Protein AF-A0A7C1DE18-F1 (afdb_monomer_lite)

Secondary structure (DSSP, 8-state):
-HHHHHHHHHHHHHHHHHHHHHTHHHHSSEEEEEEEETTTEEEEEEEEHHHHHHHHHHHHHHHHHHHHHHHHHHHHHHHHHHHHHHHHHHHHHS--TTHHHHHHHHHHTTT-SS--------------------PPP--------------------PPPHHHHHHHHHHHHHHHHHHHHHHHHHHHHHHHHHHHHHHHHHHHHHHHHHHHHHHHHHHHHHHHHHHHHHHHHHHHHHHHHHHHHHHHHHHHTS-HHHHHHHHHHHHHHHHHHHHHHHHH---HHHHHHHHHHHHHHHHHHHHHH----------

Structure (mmCIF, N/CA/C/O backbone):
data_AF-A0A7C1DE18-F1
#
_entry.id   AF-A0A7C1DE18-F1
#
loop_
_atom_site.group_PDB
_atom_site.id
_atom_site.type_symbol
_atom_site.label_atom_id
_atom_site.label_alt_id
_atom_site.label_comp_id
_atom_site.label_asym_id
_atom_site.label_entity_id
_atom_site.label_seq_id
_atom_site.pdbx_PDB_ins_code
_atom_site.Cartn_x
_atom_site.Cartn_y
_atom_site.Cartn_z
_atom_site.occupancy
_atom_site.B_iso_or_equiv
_atom_site.auth_seq_id
_atom_site.auth_comp_id
_atom_site.auth_asym_id
_atom_site.auth_atom_id
_atom_site.pdbx_PDB_model_num
ATOM 1 N N . MET A 1 1 ? 15.906 -10.974 -26.159 1.00 50.69 1 MET A N 1
ATOM 2 C CA . MET A 1 1 ? 16.007 -11.162 -27.632 1.00 50.69 1 MET A CA 1
ATOM 3 C C . MET A 1 1 ? 16.431 -9.889 -28.376 1.00 50.69 1 MET A C 1
ATOM 5 O O . MET A 1 1 ? 17.206 -10.001 -29.317 1.00 50.69 1 MET A O 1
ATOM 9 N N . ASN A 1 2 ? 15.993 -8.689 -27.970 1.00 59.81 2 ASN A N 1
ATOM 10 C CA . ASN A 1 2 ? 16.389 -7.434 -28.636 1.00 59.81 2 ASN A CA 1
ATOM 11 C C . ASN A 1 2 ? 17.864 -7.054 -28.410 1.00 59.81 2 ASN A C 1
ATOM 13 O O . ASN A 1 2 ? 18.524 -6.638 -29.356 1.00 59.81 2 ASN A O 1
ATOM 17 N N . GLN A 1 3 ? 18.419 -7.315 -27.223 1.00 61.78 3 GLN A N 1
ATOM 18 C CA . GLN A 1 3 ? 19.841 -7.075 -26.942 1.00 61.78 3 GLN A CA 1
ATOM 19 C C . GLN A 1 3 ? 20.783 -7.923 -27.812 1.00 61.78 3 GLN A C 1
ATOM 21 O O . GLN A 1 3 ? 21.762 -7.408 -28.336 1.00 61.78 3 GLN A O 1
ATOM 26 N N . ILE A 1 4 ? 20.444 -9.192 -28.076 1.00 69.31 4 ILE A N 1
ATOM 27 C CA . ILE A 1 4 ? 21.231 -10.061 -28.972 1.00 69.31 4 ILE A CA 1
ATOM 28 C C . ILE A 1 4 ? 21.263 -9.494 -30.399 1.00 69.31 4 ILE A C 1
ATOM 30 O O . ILE A 1 4 ? 22.304 -9.519 -31.047 1.00 69.31 4 ILE A O 1
ATOM 34 N N . LYS A 1 5 ? 20.143 -8.934 -30.882 1.00 72.56 5 LYS A N 1
ATOM 35 C CA . LYS A 1 5 ? 20.079 -8.288 -32.204 1.00 72.56 5 LYS A CA 1
ATOM 36 C C . LYS A 1 5 ? 20.939 -7.023 -32.258 1.00 72.56 5 LYS A C 1
ATOM 38 O O . LYS A 1 5 ? 21.610 -6.805 -33.261 1.00 72.56 5 LYS A O 1
ATOM 43 N N . ALA A 1 6 ? 20.940 -6.226 -31.188 1.00 70.25 6 ALA A N 1
ATOM 44 C CA . ALA A 1 6 ? 21.775 -5.032 -31.083 1.00 70.25 6 ALA A CA 1
ATOM 45 C C . ALA A 1 6 ? 23.267 -5.395 -31.064 1.00 70.25 6 ALA A C 1
ATOM 47 O O . ALA A 1 6 ? 24.025 -4.884 -31.879 1.00 70.25 6 ALA A O 1
ATOM 48 N N . VAL A 1 7 ? 23.672 -6.349 -30.219 1.00 70.62 7 VAL A N 1
ATOM 49 C CA . VAL A 1 7 ? 25.059 -6.837 -30.151 1.00 70.62 7 VAL A CA 1
ATOM 50 C C . VAL A 1 7 ? 25.504 -7.415 -31.495 1.00 70.62 7 VAL A C 1
ATOM 52 O O . VAL A 1 7 ? 26.583 -7.078 -31.976 1.00 70.62 7 VAL A O 1
ATOM 55 N N . PHE A 1 8 ? 24.663 -8.223 -32.148 1.00 74.69 8 PHE A N 1
ATOM 56 C CA . PHE A 1 8 ? 24.963 -8.775 -33.470 1.00 74.69 8 PHE A CA 1
ATOM 57 C C . PHE A 1 8 ? 25.145 -7.679 -34.528 1.00 74.69 8 PHE A C 1
ATOM 59 O O . PHE A 1 8 ? 26.091 -7.743 -35.309 1.00 74.69 8 PHE A O 1
ATOM 66 N N . ALA A 1 9 ? 24.291 -6.650 -34.534 1.00 72.25 9 ALA A N 1
ATOM 67 C CA . ALA A 1 9 ? 24.421 -5.519 -35.450 1.00 72.25 9 ALA A CA 1
ATOM 68 C C . ALA A 1 9 ? 25.718 -4.728 -35.211 1.00 72.25 9 ALA A C 1
ATOM 70 O O . ALA A 1 9 ? 26.396 -4.369 -36.174 1.00 72.25 9 ALA A O 1
ATOM 71 N N . THR A 1 10 ? 26.104 -4.510 -33.951 1.00 73.81 10 THR A N 1
ATOM 72 C CA . THR A 1 10 ? 27.355 -3.820 -33.604 1.00 73.81 10 THR A CA 1
ATOM 73 C C . THR A 1 10 ? 28.579 -4.635 -34.020 1.00 73.81 10 THR A C 1
ATOM 75 O O . THR A 1 10 ? 29.507 -4.090 -34.611 1.00 73.81 10 THR A O 1
ATOM 78 N N . VAL A 1 11 ? 28.577 -5.951 -33.779 1.00 74.12 11 VAL A N 1
ATOM 79 C CA . VAL A 1 11 ? 29.670 -6.846 -34.200 1.00 74.12 11 VAL A CA 1
ATOM 80 C C . VAL A 1 11 ? 29.774 -6.901 -35.723 1.00 74.12 11 VAL A C 1
ATOM 82 O O . VAL A 1 11 ? 30.872 -6.775 -36.263 1.00 74.12 11 VAL A O 1
ATOM 85 N N . LEU A 1 12 ? 28.643 -7.022 -36.425 1.00 75.81 12 LEU A N 1
ATOM 86 C CA . LEU A 1 12 ? 28.595 -6.976 -37.886 1.00 75.81 12 LEU A CA 1
ATOM 87 C C . LEU A 1 12 ? 29.155 -5.645 -38.410 1.00 75.81 12 LEU A C 1
ATOM 89 O O . LEU A 1 12 ? 29.934 -5.641 -39.358 1.00 75.81 12 LEU A O 1
ATOM 93 N N . PHE A 1 13 ? 28.807 -4.524 -37.774 1.00 75.44 13 PHE A N 1
ATOM 94 C CA . PHE A 1 13 ? 29.313 -3.206 -38.148 1.00 75.44 13 PHE A CA 1
ATOM 95 C C . PHE A 1 13 ? 30.831 -3.092 -37.986 1.00 75.44 13 PHE A C 1
ATOM 97 O O . PHE A 1 13 ? 31.516 -2.659 -38.912 1.00 75.44 13 PHE A O 1
ATOM 104 N N . VAL A 1 14 ? 31.367 -3.523 -36.840 1.00 75.25 14 VAL A N 1
ATOM 105 C CA . VAL A 1 14 ? 32.815 -3.522 -36.586 1.00 75.25 14 VAL A CA 1
ATOM 106 C C . VAL A 1 14 ? 33.538 -4.420 -37.591 1.00 75.25 14 VAL A C 1
ATOM 108 O O . VAL A 1 14 ? 34.570 -4.024 -38.129 1.00 75.25 14 VAL A O 1
ATOM 111 N N . LEU A 1 15 ? 32.977 -5.590 -37.910 1.00 76.94 15 LEU A N 1
ATOM 112 C CA . LEU A 1 15 ? 33.535 -6.502 -38.908 1.00 76.94 15 LEU A CA 1
ATOM 113 C C . LEU A 1 15 ? 33.563 -5.870 -40.309 1.00 76.94 15 LEU A C 1
ATOM 115 O O . LEU A 1 15 ? 34.580 -5.950 -40.995 1.00 76.94 15 LEU A O 1
ATOM 119 N N . VAL A 1 16 ? 32.474 -5.212 -40.724 1.00 75.31 16 VAL A N 1
ATOM 120 C CA . VAL A 1 16 ? 32.389 -4.506 -42.015 1.00 75.31 16 VAL A CA 1
ATOM 121 C C . VAL A 1 16 ? 33.392 -3.354 -42.075 1.00 75.31 16 VAL A C 1
ATOM 123 O O . VAL A 1 16 ? 34.054 -3.187 -43.097 1.00 75.31 16 VAL A O 1
ATOM 126 N N . MET A 1 17 ? 33.564 -2.601 -40.985 1.00 73.75 17 MET A N 1
ATOM 127 C CA . MET A 1 17 ? 34.579 -1.545 -40.902 1.00 73.75 17 MET A CA 1
ATOM 128 C C . MET A 1 17 ? 36.003 -2.104 -40.990 1.00 73.75 17 MET A C 1
ATOM 130 O O . MET A 1 17 ? 36.822 -1.559 -41.724 1.00 73.75 17 MET A O 1
ATOM 134 N N . LEU A 1 18 ? 36.302 -3.215 -40.311 1.00 75.88 18 LEU A N 1
ATOM 135 C CA . LEU A 1 18 ? 37.613 -3.868 -40.395 1.00 75.88 18 LEU A CA 1
ATOM 136 C C . LEU A 1 18 ? 37.902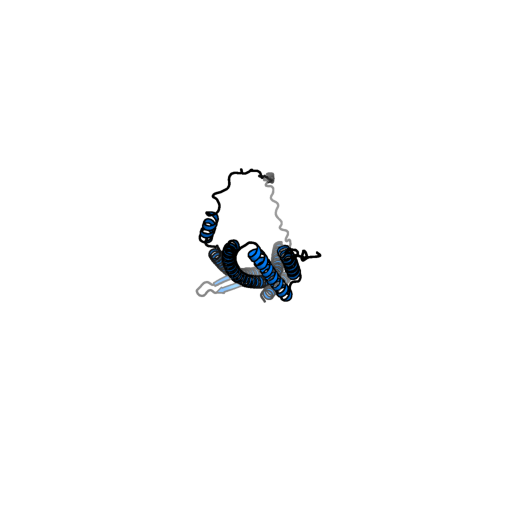 -4.393 -41.806 1.00 75.88 18 LEU A C 1
ATOM 138 O O . LEU A 1 18 ? 38.986 -4.155 -42.335 1.00 75.88 18 LEU A O 1
ATOM 142 N N . LEU A 1 19 ? 36.922 -5.043 -42.440 1.00 72.19 19 LEU A N 1
ATOM 143 C CA . LEU A 1 19 ? 37.022 -5.492 -43.831 1.00 72.19 19 LEU A CA 1
ATOM 144 C C . LEU A 1 19 ? 37.222 -4.312 -44.789 1.00 72.19 19 LEU A C 1
ATOM 146 O O . LEU A 1 19 ? 38.016 -4.420 -45.722 1.00 72.19 19 LEU A O 1
ATOM 150 N N . ALA A 1 20 ? 36.553 -3.182 -44.546 1.00 70.88 20 ALA A N 1
ATOM 151 C CA . ALA A 1 20 ? 36.715 -1.971 -45.341 1.00 70.88 20 ALA A CA 1
ATOM 152 C C . ALA A 1 20 ? 38.122 -1.366 -45.202 1.00 70.88 20 ALA A C 1
ATOM 154 O O . ALA A 1 20 ? 38.744 -1.014 -46.201 1.00 70.88 20 ALA A O 1
ATOM 155 N N . VAL A 1 21 ? 38.656 -1.298 -43.980 1.00 73.94 21 VAL A N 1
ATOM 156 C CA . VAL A 1 21 ? 40.011 -0.784 -43.715 1.00 73.94 21 VAL A CA 1
ATOM 157 C C . VAL A 1 21 ? 41.091 -1.702 -44.294 1.00 73.94 21 VAL A C 1
ATOM 159 O O . VAL A 1 21 ? 42.112 -1.217 -44.772 1.00 73.94 21 VAL A O 1
ATOM 162 N N . GLN A 1 22 ? 40.878 -3.019 -44.301 1.00 79.88 22 GLN A N 1
ATOM 163 C CA . GLN A 1 22 ? 41.836 -3.964 -44.886 1.00 79.88 22 GLN A CA 1
ATOM 164 C C . GLN A 1 22 ? 41.865 -3.933 -46.420 1.00 79.88 22 GLN A C 1
ATOM 166 O O . GLN A 1 22 ? 42.855 -4.344 -47.015 1.00 79.88 22 GLN A O 1
ATOM 171 N N . ASN A 1 23 ? 40.803 -3.444 -47.063 1.00 82.81 23 ASN A N 1
ATOM 172 C CA . ASN A 1 23 ? 40.623 -3.517 -48.513 1.00 82.81 23 ASN A CA 1
ATOM 173 C C . ASN A 1 23 ? 40.501 -2.132 -49.163 1.00 82.81 23 ASN A C 1
ATOM 175 O O . ASN A 1 23 ? 39.769 -1.981 -50.138 1.00 82.81 23 ASN A O 1
ATOM 179 N N . VAL A 1 24 ? 41.203 -1.115 -48.650 1.00 77.75 24 VAL A N 1
ATOM 180 C CA . VAL A 1 24 ? 41.095 0.282 -49.124 1.00 77.75 24 VAL A CA 1
ATOM 181 C C . VAL A 1 24 ? 41.203 0.401 -50.650 1.00 77.75 24 VAL A C 1
ATOM 183 O O . VAL A 1 24 ? 40.417 1.130 -51.254 1.00 77.75 24 VAL A O 1
ATOM 186 N N . ASP A 1 25 ? 42.078 -0.375 -51.292 1.00 81.44 25 ASP A N 1
ATOM 187 C CA . ASP A 1 25 ? 42.251 -0.352 -52.751 1.00 81.44 25 ASP A CA 1
ATOM 188 C C . ASP A 1 25 ? 41.011 -0.834 -53.524 1.00 81.44 25 ASP A C 1
ATOM 190 O O . ASP A 1 25 ? 40.701 -0.330 -54.605 1.00 81.44 25 ASP A O 1
ATOM 194 N N . LEU A 1 26 ? 40.244 -1.772 -52.959 1.00 75.38 26 LEU A N 1
ATOM 195 C CA . LEU A 1 26 ? 38.972 -2.221 -53.534 1.00 75.38 26 LEU A CA 1
ATOM 196 C C . LEU A 1 26 ? 37.859 -1.185 -53.332 1.00 75.38 26 LEU A C 1
ATOM 198 O O . LEU A 1 26 ? 36.950 -1.111 -54.158 1.00 75.38 26 LEU A O 1
ATOM 202 N N . LEU A 1 27 ? 37.930 -0.364 -52.278 1.00 74.19 27 LEU A N 1
ATOM 203 C CA . LEU A 1 27 ? 36.913 0.652 -51.985 1.00 74.19 27 LEU A CA 1
ATOM 204 C C . LEU A 1 27 ? 36.980 1.868 -52.912 1.00 74.19 27 LEU A C 1
ATOM 206 O O . LEU A 1 27 ? 35.959 2.531 -53.115 1.00 74.19 27 LEU A O 1
ATOM 210 N N . VAL A 1 28 ? 38.153 2.154 -53.479 1.00 80.81 28 VAL A N 1
ATOM 211 C CA . VAL A 1 28 ? 38.348 3.257 -54.434 1.00 80.81 28 VAL A CA 1
ATOM 212 C C . VAL A 1 28 ? 37.820 2.897 -55.826 1.00 80.81 28 VAL A C 1
ATOM 214 O O . VAL A 1 28 ? 37.560 3.786 -56.637 1.00 80.81 28 VAL A O 1
ATOM 217 N N . ARG A 1 29 ? 37.605 1.606 -56.116 1.00 84.06 29 ARG A N 1
ATOM 218 C CA . ARG A 1 29 ? 37.139 1.175 -57.434 1.00 84.06 29 ARG A CA 1
ATOM 219 C C . ARG A 1 29 ? 35.723 1.718 -57.697 1.00 84.06 29 ARG A C 1
ATOM 221 O O . ARG A 1 29 ? 34.819 1.464 -56.893 1.00 84.06 29 ARG A O 1
ATOM 228 N N . PRO A 1 30 ? 35.511 2.465 -58.796 1.00 85.25 30 PRO A N 1
ATOM 229 C CA . PRO A 1 30 ? 34.192 2.974 -59.134 1.00 85.25 30 PRO A CA 1
ATOM 230 C C . PRO A 1 30 ? 33.283 1.806 -59.511 1.00 85.25 30 PRO A C 1
ATOM 232 O O . PRO A 1 30 ? 33.669 0.923 -60.283 1.00 85.25 30 PRO A O 1
ATOM 235 N N . VAL A 1 31 ? 32.078 1.800 -58.950 1.00 86.12 31 VAL A N 1
ATOM 236 C CA . VAL A 1 31 ? 31.026 0.850 -59.303 1.00 86.12 31 VAL A CA 1
ATOM 237 C C . VAL A 1 31 ? 29.938 1.619 -60.034 1.00 86.12 31 VAL A C 1
ATOM 239 O O . VAL A 1 31 ? 29.394 2.599 -59.524 1.00 86.12 31 VAL A O 1
ATOM 242 N N . THR A 1 32 ? 29.625 1.168 -61.244 1.00 88.31 32 THR A N 1
ATOM 243 C CA . THR A 1 32 ? 28.509 1.679 -62.034 1.00 88.31 32 THR A CA 1
ATOM 244 C C . THR A 1 32 ? 27.230 1.002 -61.564 1.00 88.31 32 THR A C 1
ATOM 246 O O . THR A 1 32 ? 26.997 -0.182 -61.811 1.00 88.31 32 THR A O 1
ATOM 249 N N . VAL A 1 33 ? 26.379 1.751 -60.867 1.00 83.06 33 VAL A N 1
ATOM 250 C CA . VAL A 1 33 ? 25.041 1.274 -60.512 1.00 83.06 33 VAL A CA 1
ATOM 251 C C . VAL A 1 33 ? 24.067 1.837 -61.537 1.00 83.06 33 VAL A C 1
ATOM 253 O O . VAL A 1 33 ? 23.792 3.036 -61.568 1.00 83.06 33 VAL A O 1
ATOM 256 N N . GLY A 1 3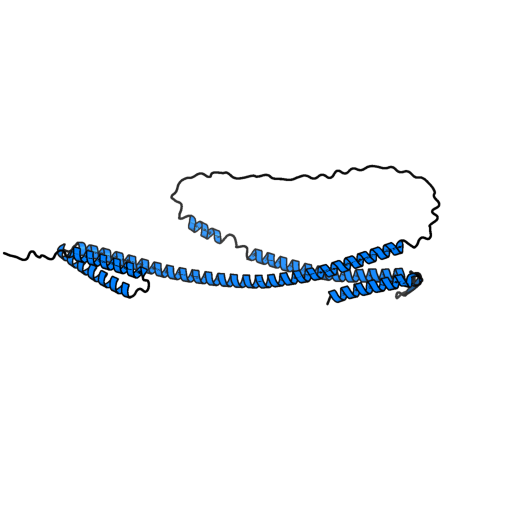4 ? 23.569 0.961 -62.409 1.00 83.25 34 GLY A N 1
ATOM 257 C CA . GLY A 1 34 ? 22.503 1.290 -63.349 1.00 83.25 34 GLY A CA 1
ATOM 258 C C . GLY A 1 34 ? 21.148 1.073 -62.691 1.00 83.25 34 GLY A C 1
ATOM 259 O O . GLY A 1 34 ? 20.739 -0.071 -62.491 1.00 83.25 34 GLY A O 1
ATOM 260 N N . LEU A 1 35 ? 20.441 2.154 -62.361 1.00 83.62 35 LEU A N 1
ATOM 261 C CA . LEU A 1 35 ? 19.058 2.061 -61.900 1.00 83.62 35 LEU A CA 1
ATOM 262 C C . LEU A 1 35 ? 18.133 2.237 -63.109 1.00 83.62 35 LEU A C 1
ATOM 264 O O . LEU A 1 35 ? 17.973 3.341 -63.635 1.00 83.62 35 LEU A O 1
ATOM 268 N N . ALA A 1 36 ? 17.549 1.133 -63.576 1.00 81.88 36 ALA A N 1
ATOM 269 C CA . ALA A 1 36 ? 16.570 1.147 -64.656 1.00 81.88 36 ALA A CA 1
ATOM 270 C C . ALA A 1 36 ? 15.171 1.383 -64.072 1.00 81.88 36 ALA A C 1
ATOM 272 O O . ALA A 1 36 ? 14.575 0.481 -63.482 1.00 81.88 36 ALA A O 1
ATOM 273 N N . TRP A 1 37 ? 14.647 2.601 -64.218 1.00 83.00 37 TRP A N 1
ATOM 274 C CA . TRP A 1 37 ? 13.285 2.918 -63.795 1.00 83.00 37 TRP A CA 1
ATOM 275 C C . TRP A 1 37 ? 12.277 2.519 -64.888 1.00 83.00 37 TRP A C 1
ATOM 277 O O . TRP A 1 37 ? 12.531 2.767 -66.074 1.00 83.00 37 TRP A O 1
ATOM 287 N N . PRO A 1 38 ? 11.121 1.915 -64.546 1.00 75.56 38 PRO A N 1
ATOM 288 C CA . PRO A 1 38 ? 10.124 1.551 -65.542 1.00 75.56 38 PRO A CA 1
ATOM 289 C C . PRO A 1 38 ? 9.552 2.824 -66.180 1.00 75.56 38 PRO A C 1
ATOM 291 O O . PRO A 1 38 ? 8.902 3.622 -65.508 1.00 75.56 38 PRO A O 1
ATOM 294 N N . ARG A 1 39 ? 9.779 2.963 -67.494 1.00 71.06 39 ARG A N 1
ATOM 295 C CA . ARG A 1 39 ? 9.510 4.126 -68.370 1.00 71.06 39 ARG A CA 1
ATOM 296 C C . ARG A 1 39 ? 10.633 5.184 -68.390 1.00 71.06 39 ARG A C 1
ATOM 298 O O . ARG A 1 39 ? 10.604 6.197 -67.702 1.00 71.06 39 ARG A O 1
ATOM 305 N N . SER A 1 40 ? 11.577 4.944 -69.307 1.00 65.69 40 SER A N 1
ATOM 306 C CA . SER A 1 40 ? 12.449 5.902 -70.025 1.00 65.69 40 SER A CA 1
ATOM 307 C C . SER A 1 40 ? 13.585 6.639 -69.303 1.00 65.69 40 SER A C 1
ATOM 309 O O . SER A 1 40 ? 14.313 7.362 -69.976 1.00 65.69 40 SER A O 1
ATOM 311 N N . LEU A 1 41 ? 13.823 6.435 -68.007 1.00 72.81 41 LEU A N 1
ATOM 312 C CA . LEU A 1 41 ? 14.979 7.040 -67.330 1.00 72.81 41 LEU A CA 1
ATOM 313 C C . LEU A 1 41 ? 15.938 5.955 -66.833 1.00 72.81 41 LEU A C 1
ATOM 315 O O . LEU A 1 41 ? 15.656 5.248 -65.866 1.00 72.81 41 LEU A O 1
ATOM 319 N N . ALA A 1 42 ? 17.070 5.822 -67.525 1.00 80.00 42 ALA A N 1
ATOM 320 C CA . ALA A 1 42 ? 18.214 5.057 -67.051 1.00 80.00 42 ALA A CA 1
ATOM 321 C C . ALA A 1 42 ? 19.209 6.040 -66.429 1.00 80.00 42 ALA A C 1
ATOM 323 O O . ALA A 1 42 ? 19.830 6.831 -67.139 1.00 80.00 42 ALA A O 1
ATOM 324 N N . PHE A 1 43 ? 19.342 6.004 -65.105 1.00 81.31 43 PHE A N 1
ATOM 325 C CA . PHE A 1 43 ? 20.388 6.746 -64.414 1.00 81.31 43 PHE A CA 1
ATOM 326 C C . PHE A 1 43 ? 21.575 5.811 -64.211 1.00 81.31 43 PHE A C 1
ATOM 328 O O . PHE A 1 43 ? 21.462 4.789 -63.531 1.00 81.31 43 PHE A O 1
ATOM 335 N N . VAL A 1 44 ? 22.705 6.158 -64.822 1.00 84.31 44 VAL A N 1
ATOM 336 C CA . VAL A 1 44 ? 23.992 5.530 -64.526 1.00 84.31 44 VAL A CA 1
ATOM 337 C C . VAL A 1 44 ? 24.674 6.432 -63.514 1.00 84.31 44 VAL A C 1
ATOM 339 O O . VAL A 1 44 ? 25.084 7.540 -63.858 1.00 84.31 44 VAL A O 1
ATOM 342 N N . LEU A 1 45 ? 24.737 5.990 -62.260 1.00 82.94 45 LEU A N 1
ATOM 343 C CA . LEU A 1 45 ? 25.524 6.685 -61.253 1.00 82.94 45 LEU A CA 1
ATOM 344 C C . LEU A 1 45 ? 26.817 5.913 -61.011 1.00 82.94 45 LEU A C 1
ATOM 346 O O . LEU A 1 45 ? 26.805 4.733 -60.653 1.00 82.94 45 LEU A O 1
ATOM 350 N N . GLU A 1 46 ? 27.932 6.602 -61.219 1.00 85.38 46 GLU A N 1
ATOM 351 C CA . GLU A 1 46 ? 29.258 6.132 -60.847 1.00 85.38 46 GLU A CA 1
ATOM 352 C C . GLU A 1 46 ? 29.550 6.607 -59.431 1.00 85.38 46 GLU A C 1
ATOM 354 O O . GLU A 1 46 ? 29.813 7.786 -59.192 1.00 85.38 46 GLU A O 1
ATOM 359 N N . PHE A 1 47 ? 29.481 5.681 -58.480 1.00 82.81 47 PHE A N 1
ATOM 360 C CA . PHE A 1 47 ? 29.890 5.947 -57.110 1.00 82.81 47 PHE A CA 1
ATOM 361 C C . PHE A 1 47 ? 31.086 5.071 -56.757 1.00 82.81 47 PHE A C 1
ATOM 363 O O . PHE A 1 47 ? 31.121 3.891 -57.123 1.00 82.81 47 PHE A O 1
ATOM 370 N N . PRO A 1 48 ? 32.068 5.602 -56.015 1.00 82.69 48 PRO A N 1
ATOM 371 C CA . PRO A 1 48 ? 33.073 4.745 -55.418 1.00 82.69 48 PRO A CA 1
ATOM 372 C C . PRO A 1 48 ? 32.394 3.817 -54.401 1.00 82.69 48 PRO A C 1
ATOM 374 O O . PRO A 1 48 ? 31.461 4.223 -53.700 1.00 82.69 48 PRO A O 1
ATOM 377 N N . LEU A 1 49 ? 32.847 2.564 -54.321 1.00 78.62 49 LEU A N 1
ATOM 378 C CA . LEU A 1 49 ? 32.211 1.520 -53.508 1.00 78.62 49 LEU A CA 1
ATOM 379 C C . LEU A 1 49 ? 32.018 1.950 -52.040 1.00 78.62 49 LEU A C 1
ATOM 381 O O . LEU A 1 49 ? 30.990 1.639 -51.436 1.00 78.62 49 LEU A O 1
ATOM 385 N N . TYR A 1 50 ? 32.954 2.727 -51.478 1.00 78.19 50 TYR A N 1
ATOM 386 C CA . TYR A 1 50 ? 32.817 3.250 -50.114 1.00 78.19 50 TYR A CA 1
ATOM 387 C C . TYR A 1 50 ? 31.582 4.143 -49.933 1.00 78.19 50 TYR A C 1
ATOM 389 O O . TYR A 1 50 ? 30.924 4.065 -48.897 1.00 78.19 50 TYR A O 1
ATOM 397 N N . ALA A 1 51 ? 31.232 4.964 -50.928 1.00 79.81 51 ALA A N 1
ATOM 398 C CA . ALA A 1 51 ? 30.078 5.855 -50.846 1.00 79.81 51 ALA A CA 1
ATOM 399 C C . ALA A 1 51 ? 28.771 5.053 -50.816 1.00 79.81 51 ALA A C 1
ATOM 401 O O . ALA A 1 51 ? 27.855 5.397 -50.071 1.00 79.81 51 ALA A O 1
ATOM 402 N N . LEU A 1 52 ? 28.710 3.941 -51.555 1.00 80.69 52 LEU A N 1
ATOM 403 C CA . LEU A 1 52 ? 27.571 3.025 -51.537 1.00 80.69 52 LEU A CA 1
ATOM 404 C C . LEU A 1 52 ? 27.420 2.334 -50.174 1.00 80.69 52 LEU A C 1
ATOM 406 O O . LEU A 1 52 ? 26.315 2.263 -49.641 1.00 80.69 52 LEU A O 1
ATOM 410 N N . ILE A 1 53 ? 28.526 1.867 -49.585 1.00 79.00 53 ILE A N 1
ATOM 411 C CA . ILE A 1 53 ? 28.523 1.238 -48.255 1.00 79.00 53 ILE A CA 1
ATOM 412 C C . ILE A 1 53 ? 28.040 2.237 -47.196 1.00 79.00 53 ILE A C 1
ATOM 414 O O . ILE A 1 53 ? 27.170 1.905 -46.391 1.00 79.00 53 ILE A O 1
ATOM 418 N N . VAL A 1 54 ? 28.545 3.475 -47.229 1.00 78.88 54 VAL A N 1
ATOM 419 C CA . VAL A 1 54 ? 28.106 4.547 -46.324 1.00 78.88 54 VAL A CA 1
ATOM 420 C C . VAL A 1 54 ? 26.622 4.859 -46.521 1.00 78.88 54 VAL A C 1
ATOM 422 O O . VAL A 1 54 ? 25.899 4.987 -45.537 1.00 78.88 54 VAL A O 1
ATOM 425 N N . LEU A 1 55 ? 26.140 4.929 -47.766 1.00 81.19 55 LEU A N 1
ATOM 426 C CA . LEU A 1 55 ? 24.727 5.169 -48.064 1.00 81.19 55 LEU A CA 1
ATOM 427 C C . LEU A 1 55 ? 23.834 4.056 -47.497 1.00 81.19 55 LEU A C 1
ATOM 429 O O . LEU A 1 55 ? 22.859 4.348 -46.807 1.00 81.19 55 LEU A O 1
ATOM 433 N N . ILE A 1 56 ? 24.176 2.788 -47.746 1.00 80.25 56 ILE A N 1
ATOM 434 C CA . ILE A 1 56 ? 23.436 1.632 -47.214 1.00 80.25 56 ILE A CA 1
ATOM 435 C C . ILE A 1 56 ? 23.424 1.678 -45.687 1.00 80.25 56 ILE A C 1
ATOM 437 O O . ILE A 1 56 ? 22.390 1.415 -45.072 1.00 80.25 56 ILE A O 1
ATOM 441 N N . PHE A 1 57 ? 24.545 2.060 -45.073 1.00 78.56 57 PHE A N 1
ATOM 442 C CA . PHE A 1 57 ? 24.637 2.178 -43.626 1.00 78.56 57 PHE A CA 1
ATOM 443 C C . PHE A 1 57 ? 23.762 3.306 -43.075 1.00 78.56 57 PHE A C 1
ATOM 445 O O . PHE A 1 57 ? 23.024 3.085 -42.120 1.00 78.56 57 PHE A O 1
ATOM 452 N N . LEU A 1 58 ? 23.776 4.487 -43.699 1.00 81.44 58 LEU A N 1
ATOM 453 C CA . LEU A 1 58 ? 22.915 5.609 -43.314 1.00 81.44 58 LEU A CA 1
ATOM 454 C C . LEU A 1 58 ? 21.431 5.254 -43.449 1.00 81.44 58 LEU A C 1
ATOM 456 O O . LEU A 1 58 ? 20.644 5.562 -42.555 1.00 81.44 58 LEU A O 1
ATOM 460 N N . VAL A 1 59 ? 21.052 4.565 -44.528 1.00 82.56 59 VAL A N 1
ATOM 461 C CA . VAL A 1 59 ? 19.676 4.093 -44.733 1.00 82.56 59 VAL A CA 1
ATOM 462 C C . VAL A 1 59 ? 19.300 3.054 -43.676 1.00 82.56 59 VAL A C 1
ATOM 464 O O . VAL A 1 59 ? 18.244 3.170 -43.054 1.00 82.56 59 VAL A O 1
ATOM 467 N N . GLY A 1 60 ? 20.165 2.070 -43.423 1.00 79.81 60 GLY A N 1
ATOM 468 C CA . GLY A 1 60 ? 19.947 1.049 -42.399 1.00 79.81 60 GLY A CA 1
ATOM 469 C C . GLY A 1 60 ? 19.822 1.649 -40.998 1.00 79.81 60 GLY A C 1
ATOM 470 O O . GLY A 1 60 ? 18.866 1.356 -40.282 1.00 79.81 60 GLY A O 1
ATOM 471 N N . PHE A 1 61 ? 20.732 2.552 -40.634 1.00 78.25 61 PHE A N 1
ATOM 472 C CA . PHE A 1 61 ? 20.706 3.274 -39.364 1.00 78.25 61 PHE A CA 1
ATOM 473 C C . PHE A 1 61 ? 19.448 4.137 -39.226 1.00 78.25 61 PHE A C 1
ATOM 475 O O . PHE A 1 61 ? 18.811 4.133 -38.172 1.00 78.25 61 PHE A O 1
ATOM 482 N N . GLY A 1 62 ? 19.049 4.827 -40.298 1.00 80.31 62 GLY A N 1
ATOM 483 C CA . GLY A 1 62 ? 17.813 5.601 -40.349 1.00 80.31 62 GLY A CA 1
ATOM 484 C C . GLY A 1 62 ? 16.580 4.731 -40.111 1.00 80.31 62 GLY A C 1
ATOM 485 O O . GLY A 1 62 ? 15.741 5.083 -39.286 1.00 80.31 62 GLY A O 1
ATOM 486 N N . LEU A 1 63 ? 16.496 3.565 -40.760 1.00 79.31 63 LEU A N 1
ATOM 487 C CA . LEU A 1 63 ? 15.393 2.612 -40.587 1.00 79.31 63 LEU A CA 1
ATOM 488 C C . LEU A 1 63 ? 15.331 2.039 -39.167 1.00 79.31 63 LEU A C 1
ATOM 490 O O . LEU A 1 63 ? 14.251 1.996 -38.577 1.00 79.31 63 LEU A O 1
ATOM 494 N N . VAL A 1 64 ? 16.471 1.634 -38.601 1.00 78.06 64 VAL A N 1
ATOM 495 C CA . VAL A 1 64 ? 16.545 1.126 -37.220 1.00 78.06 64 VAL A CA 1
ATOM 496 C C . VAL A 1 64 ? 16.160 2.218 -36.223 1.00 78.06 64 VAL A C 1
ATOM 498 O O . VAL A 1 64 ? 15.363 1.968 -35.318 1.00 78.06 64 VAL A O 1
ATOM 501 N N . SER A 1 65 ? 16.653 3.441 -36.423 1.00 76.31 65 SER A N 1
ATOM 502 C CA . SER A 1 65 ? 16.305 4.593 -35.586 1.00 76.31 65 SER A CA 1
ATOM 503 C C . SER A 1 65 ? 14.813 4.918 -35.666 1.00 76.31 65 SER A C 1
ATOM 505 O O . SER A 1 65 ? 14.181 5.129 -34.635 1.00 76.31 65 SER A O 1
ATOM 507 N N . LEU A 1 66 ? 14.215 4.887 -36.863 1.00 79.12 66 LEU A N 1
ATOM 508 C CA . LEU A 1 66 ? 12.771 5.065 -37.063 1.00 79.12 66 LEU A CA 1
ATOM 509 C C . LEU A 1 66 ? 11.954 3.983 -36.357 1.00 79.12 66 LEU A C 1
ATOM 511 O O . LEU A 1 66 ? 10.921 4.281 -35.755 1.00 79.12 66 LEU A O 1
ATOM 515 N N . PHE A 1 67 ? 12.410 2.732 -36.414 1.00 78.62 67 PHE A N 1
ATOM 516 C CA . PHE A 1 67 ? 11.737 1.620 -35.754 1.00 78.62 67 PHE A CA 1
ATOM 517 C C . PHE A 1 67 ? 11.804 1.747 -34.226 1.00 78.62 67 PHE A C 1
ATOM 519 O O . PHE A 1 67 ? 10.781 1.619 -33.553 1.00 78.62 67 PHE A O 1
ATOM 526 N N . SER A 1 68 ? 12.976 2.095 -33.691 1.00 75.06 68 SER A N 1
ATOM 527 C CA . SER A 1 68 ? 13.166 2.364 -32.262 1.00 75.06 68 SER A CA 1
ATOM 528 C C . SER A 1 68 ? 12.312 3.548 -31.793 1.00 75.06 68 SER A C 1
ATOM 530 O O . SER A 1 68 ? 11.590 3.462 -30.797 1.00 75.06 68 SER A O 1
ATOM 532 N N . LEU A 1 69 ? 12.287 4.637 -32.568 1.00 78.00 69 LEU A N 1
ATOM 533 C CA 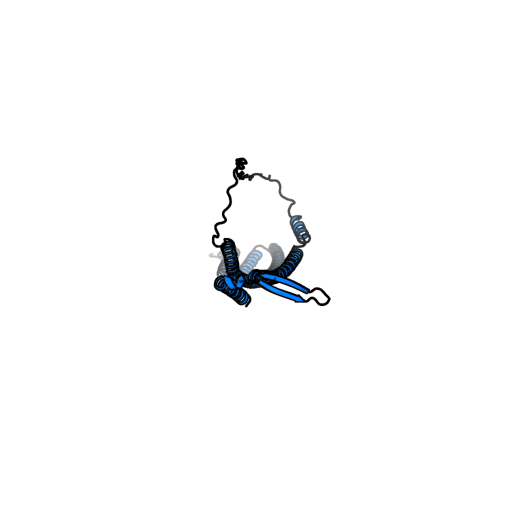. LEU A 1 69 ? 11.470 5.812 -32.268 1.00 78.00 69 LEU A CA 1
ATOM 534 C C . LEU A 1 69 ? 9.975 5.472 -32.261 1.00 78.00 69 LEU A C 1
ATOM 536 O O . LEU A 1 69 ? 9.241 5.921 -31.380 1.00 78.00 69 LEU A O 1
ATOM 540 N N . ARG A 1 70 ? 9.516 4.645 -33.208 1.00 86.88 70 ARG A N 1
ATOM 541 C CA . ARG A 1 70 ? 8.133 4.153 -33.246 1.00 86.88 70 ARG A CA 1
ATOM 542 C C . ARG A 1 70 ? 7.780 3.371 -31.981 1.00 86.88 70 ARG A C 1
ATOM 544 O O . ARG A 1 70 ? 6.683 3.551 -31.454 1.00 86.88 70 ARG A O 1
ATOM 551 N N . GLU A 1 71 ? 8.686 2.533 -31.486 1.00 80.12 71 GLU A N 1
ATOM 552 C CA . GLU A 1 71 ? 8.468 1.767 -30.258 1.00 80.12 71 GLU A CA 1
ATOM 553 C C . GLU A 1 71 ? 8.389 2.685 -29.026 1.00 80.12 71 GLU A C 1
ATOM 555 O O . GLU A 1 71 ? 7.452 2.581 -28.229 1.00 80.12 71 GLU A O 1
ATOM 560 N N . HIS A 1 72 ? 9.291 3.666 -28.921 1.00 77.62 72 HIS A N 1
ATOM 561 C CA . HIS A 1 72 ? 9.254 4.677 -27.859 1.00 77.62 72 HIS A CA 1
ATOM 562 C C . HIS A 1 72 ? 7.981 5.531 -27.890 1.00 77.62 72 HIS A C 1
ATOM 564 O O . HIS A 1 72 ? 7.392 5.808 -26.841 1.00 77.62 72 HIS A O 1
ATOM 570 N N . LEU A 1 73 ? 7.512 5.918 -29.080 1.00 82.94 73 LEU A N 1
ATOM 571 C CA . LEU A 1 73 ? 6.241 6.626 -29.241 1.00 82.94 73 LEU A CA 1
ATOM 572 C C . LEU A 1 73 ? 5.046 5.755 -28.826 1.00 82.94 73 LEU A C 1
ATOM 574 O O . LEU A 1 73 ? 4.089 6.274 -28.250 1.00 82.94 73 LEU A O 1
ATOM 578 N N . GLY A 1 74 ? 5.113 4.440 -29.055 1.00 84.44 74 GLY A N 1
ATOM 579 C CA . GLY A 1 74 ? 4.128 3.479 -28.556 1.00 84.44 74 GLY A CA 1
ATOM 580 C C . GLY A 1 74 ? 4.053 3.467 -27.028 1.00 84.44 74 GLY A C 1
ATOM 581 O O . GLY A 1 74 ? 2.970 3.629 -26.467 1.00 84.44 74 GLY A O 1
ATOM 582 N N . ARG A 1 75 ? 5.204 3.377 -26.348 1.00 79.88 75 ARG A N 1
ATOM 583 C CA . ARG A 1 75 ? 5.268 3.398 -24.873 1.00 79.88 75 ARG A CA 1
ATOM 584 C C . ARG A 1 75 ? 4.760 4.719 -24.288 1.00 79.88 75 ARG A C 1
ATOM 586 O O . ARG A 1 75 ? 4.031 4.708 -23.300 1.00 79.88 75 ARG A O 1
ATOM 593 N N . ARG A 1 76 ? 5.059 5.858 -24.930 1.00 81.75 76 ARG A N 1
ATOM 594 C CA . ARG A 1 76 ? 4.535 7.174 -24.510 1.00 81.75 76 ARG A CA 1
ATOM 595 C C . ARG A 1 76 ? 3.009 7.251 -24.545 1.00 81.75 76 ARG A C 1
ATOM 597 O O . ARG A 1 76 ? 2.430 7.873 -23.661 1.00 81.75 76 ARG A O 1
ATOM 604 N N . LYS A 1 77 ? 2.353 6.624 -25.528 1.00 87.25 77 LYS A N 1
ATOM 605 C CA . LYS A 1 77 ? 0.881 6.576 -25.568 1.00 87.25 77 LYS A CA 1
ATOM 606 C C . LYS A 1 77 ? 0.313 5.804 -24.380 1.00 87.25 77 LYS A C 1
ATOM 608 O O . LYS A 1 77 ? -0.593 6.307 -23.729 1.00 87.25 77 LYS A O 1
ATOM 613 N N . VAL A 1 78 ? 0.898 4.651 -24.057 1.00 78.81 78 VAL A N 1
ATOM 614 C CA . VAL A 1 78 ? 0.475 3.845 -22.900 1.00 78.81 78 VAL A CA 1
ATOM 615 C C . VAL A 1 78 ? 0.639 4.628 -21.593 1.00 78.81 78 VAL A C 1
ATOM 617 O O . VAL A 1 78 ? -0.277 4.632 -20.779 1.00 78.81 78 VAL A O 1
ATOM 620 N N . LEU A 1 79 ? 1.749 5.356 -21.424 1.00 81.94 79 LEU A N 1
ATOM 621 C CA . LEU A 1 79 ? 1.975 6.207 -20.247 1.00 81.94 79 LEU A CA 1
ATOM 622 C C . LEU A 1 79 ? 0.987 7.378 -20.144 1.00 81.94 79 LEU A C 1
ATOM 624 O O . LEU A 1 79 ? 0.567 7.747 -19.051 1.00 81.94 79 LEU A O 1
ATOM 628 N N . LEU A 1 80 ? 0.600 7.977 -21.272 1.00 88.38 80 LEU A N 1
ATOM 629 C CA . LEU A 1 80 ? -0.422 9.025 -21.273 1.00 88.38 80 LEU A CA 1
ATOM 630 C C . LEU A 1 80 ? -1.802 8.473 -20.904 1.00 88.38 80 LEU A C 1
ATOM 632 O O . LEU A 1 80 ? -2.556 9.146 -20.202 1.00 88.38 80 LEU A O 1
ATOM 636 N N . ASP A 1 81 ? -2.131 7.258 -21.340 1.00 89.88 81 ASP A N 1
ATOM 637 C CA . ASP A 1 81 ? -3.396 6.611 -20.989 1.00 89.88 81 ASP A CA 1
ATOM 638 C C . ASP A 1 81 ? -3.438 6.200 -19.512 1.00 89.88 81 ASP A C 1
ATOM 640 O O . ASP A 1 81 ? -4.470 6.379 -18.860 1.00 89.88 81 ASP A O 1
ATOM 644 N N . THR A 1 82 ? -2.327 5.719 -18.942 1.00 82.25 82 THR A N 1
ATOM 645 C CA . THR A 1 82 ? -2.251 5.443 -17.499 1.00 82.25 82 THR A CA 1
ATOM 646 C C . THR A 1 82 ? -2.320 6.724 -16.674 1.00 82.25 82 THR A C 1
ATOM 648 O O . THR A 1 82 ? -3.091 6.769 -15.719 1.00 82.25 82 THR A O 1
ATOM 651 N N . LEU A 1 83 ? -1.627 7.798 -17.074 1.00 89.12 83 LEU A N 1
ATOM 652 C CA . LEU A 1 83 ? -1.738 9.107 -16.413 1.00 89.12 83 LEU A CA 1
ATOM 653 C C . LEU A 1 83 ? -3.171 9.652 -16.431 1.00 89.12 83 LEU A C 1
ATOM 655 O O . LEU A 1 83 ? -3.639 10.189 -15.428 1.00 89.12 83 LEU A O 1
ATOM 659 N N . LYS A 1 84 ? -3.901 9.489 -17.542 1.00 91.12 84 LYS A N 1
ATOM 660 C CA . LYS A 1 84 ? -5.321 9.871 -17.611 1.00 91.12 84 LYS A CA 1
ATOM 661 C C . LYS A 1 84 ? -6.186 9.053 -16.656 1.00 91.12 84 LYS A C 1
ATOM 663 O O . LYS A 1 84 ? -7.028 9.637 -15.981 1.00 91.12 84 LYS A O 1
ATOM 668 N N . LYS A 1 85 ? -5.975 7.734 -16.577 1.00 86.38 85 LYS A N 1
ATOM 669 C CA . LYS A 1 85 ? -6.705 6.863 -15.641 1.00 86.38 85 LYS A CA 1
ATOM 670 C C . LYS A 1 85 ? -6.432 7.237 -14.188 1.00 86.38 85 LYS A C 1
ATOM 672 O O . LYS A 1 85 ? -7.377 7.334 -13.416 1.00 86.38 85 LYS A O 1
ATOM 677 N N . ILE A 1 86 ? -5.174 7.508 -13.838 1.00 85.50 86 ILE A N 1
ATOM 678 C CA . ILE A 1 86 ? -4.801 7.960 -12.491 1.00 85.50 86 ILE A CA 1
ATOM 679 C C . ILE A 1 86 ? -5.510 9.275 -12.164 1.00 85.50 86 ILE A C 1
ATOM 681 O O . ILE A 1 86 ? -6.115 9.385 -11.109 1.00 85.50 86 ILE A O 1
ATOM 685 N N . LYS A 1 87 ? -5.526 10.239 -13.091 1.00 91.88 87 LYS A N 1
ATOM 686 C CA . LYS A 1 87 ? -6.211 11.521 -12.878 1.00 91.88 87 LYS A CA 1
ATOM 687 C C . LYS A 1 87 ? -7.734 11.380 -12.740 1.00 91.88 87 LYS A C 1
ATOM 689 O O . LYS A 1 87 ? -8.341 12.130 -11.984 1.00 91.88 87 LYS A O 1
ATOM 694 N N . MET A 1 88 ? -8.352 10.438 -13.459 1.00 89.50 88 MET A N 1
ATOM 695 C CA . MET A 1 88 ? -9.778 10.118 -13.293 1.00 89.50 88 MET A CA 1
ATOM 696 C C . MET A 1 88 ? -10.054 9.508 -11.916 1.00 89.50 88 MET A C 1
ATOM 698 O O . MET A 1 88 ? -10.968 9.958 -11.235 1.00 89.50 88 MET A O 1
ATOM 702 N N . LEU A 1 89 ? -9.227 8.553 -11.481 1.00 82.81 89 LEU A N 1
ATOM 703 C CA . LEU A 1 89 ? -9.337 7.950 -10.151 1.00 82.81 89 LEU A CA 1
ATOM 704 C C . LEU A 1 89 ? -9.088 8.977 -9.041 1.00 82.81 89 LEU A C 1
ATOM 706 O O . LEU A 1 89 ? -9.805 8.989 -8.053 1.00 82.81 89 LEU A O 1
ATOM 710 N N . GLU A 1 90 ? -8.128 9.885 -9.209 1.00 88.56 90 GLU A N 1
ATOM 711 C CA . GLU A 1 90 ? -7.869 10.967 -8.254 1.00 88.56 90 GLU A CA 1
ATOM 712 C C . GLU A 1 90 ? -9.065 11.925 -8.138 1.00 88.56 90 GLU A C 1
ATOM 714 O O . GLU A 1 90 ? -9.384 12.387 -7.045 1.00 88.56 90 GLU A O 1
ATOM 719 N N . GLN A 1 91 ? -9.767 12.199 -9.242 1.00 87.19 91 GLN A N 1
ATOM 720 C CA . GLN A 1 91 ? -11.000 12.990 -9.215 1.00 87.19 91 GLN A CA 1
ATOM 721 C C . GLN A 1 91 ? -12.165 12.257 -8.547 1.00 87.19 91 GLN A C 1
ATOM 723 O O . GLN A 1 91 ? -12.977 12.908 -7.895 1.00 87.19 91 GLN A O 1
ATOM 728 N N . GLU A 1 92 ? -12.241 10.936 -8.693 1.00 80.94 92 GLU A N 1
ATOM 729 C CA . GLU A 1 92 ? -13.264 10.105 -8.052 1.00 80.94 92 GLU A CA 1
ATOM 730 C C . GLU A 1 92 ? -12.996 9.919 -6.551 1.00 80.94 92 GLU A C 1
ATOM 732 O O . GLU A 1 92 ? -13.926 9.956 -5.748 1.00 80.94 92 GLU A O 1
ATOM 737 N N . LEU A 1 93 ? -11.723 9.797 -6.156 1.00 75.38 93 LEU A N 1
ATOM 738 C CA . LEU A 1 93 ? -11.309 9.690 -4.756 1.00 75.38 93 LEU A CA 1
ATOM 739 C C . LEU A 1 93 ? -11.287 11.026 -4.019 1.00 75.38 93 LEU A C 1
ATOM 741 O O . LEU A 1 93 ? -11.256 11.012 -2.790 1.00 75.38 93 LEU A O 1
ATOM 745 N N . LYS A 1 94 ? -11.269 12.172 -4.713 1.00 80.31 94 LYS A N 1
ATOM 746 C CA . LYS A 1 94 ? -11.299 13.471 -4.040 1.00 80.31 94 LYS A CA 1
ATOM 747 C C . LYS A 1 94 ? -12.656 13.594 -3.342 1.00 80.31 94 LYS A C 1
ATOM 749 O O . LYS A 1 94 ? -13.666 13.757 -4.031 1.00 80.31 94 LYS A O 1
ATOM 754 N N . PRO A 1 95 ? -12.707 13.494 -1.999 1.00 57.88 95 PRO A N 1
ATOM 755 C CA . PRO A 1 95 ? -13.966 13.450 -1.282 1.00 57.88 95 PRO A CA 1
ATOM 756 C C . PRO A 1 95 ? -14.743 14.708 -1.639 1.00 57.88 95 PRO A C 1
ATOM 758 O O . PRO A 1 95 ? -14.212 15.821 -1.580 1.00 57.88 95 PRO A O 1
ATOM 761 N N . ARG A 1 96 ? -15.988 14.514 -2.077 1.00 56.59 96 ARG A N 1
ATOM 762 C CA . ARG A 1 96 ? -16.917 15.583 -2.433 1.00 56.59 96 ARG A CA 1
ATOM 763 C C . ARG A 1 96 ? -16.993 16.516 -1.225 1.00 56.59 96 ARG A C 1
ATOM 765 O O . ARG A 1 96 ? -17.615 16.174 -0.223 1.00 56.59 96 ARG A O 1
ATOM 772 N N . SER A 1 97 ? -16.302 17.658 -1.285 1.00 56.44 97 SER A N 1
ATOM 773 C CA . SER A 1 97 ? -15.986 18.494 -0.113 1.00 56.44 97 SER A CA 1
ATOM 774 C C . SER A 1 97 ? -17.192 19.263 0.452 1.00 56.44 97 SER A C 1
ATOM 776 O O . SER A 1 97 ? -17.037 20.351 0.993 1.00 56.44 97 SER A O 1
ATOM 778 N N . GLY A 1 98 ? -18.399 18.717 0.303 1.00 57.66 98 GLY A N 1
ATOM 779 C CA . GLY A 1 98 ? -19.649 19.279 0.802 1.00 57.66 98 GLY A CA 1
ATOM 780 C C . GLY A 1 98 ? -20.415 18.371 1.767 1.00 57.66 98 GLY A C 1
ATOM 781 O O . GLY A 1 98 ? -21.254 18.885 2.493 1.00 57.66 98 GLY A O 1
ATOM 782 N N . GLU A 1 99 ? -20.141 17.061 1.840 1.00 55.38 99 GLU A N 1
ATOM 783 C CA . GLU A 1 99 ? -20.935 16.162 2.707 1.00 55.38 99 GLU A CA 1
ATOM 784 C C . GLU A 1 99 ? -20.358 15.986 4.122 1.00 55.38 99 GLU A C 1
ATOM 786 O O . GLU A 1 99 ? -21.105 15.719 5.058 1.00 55.38 99 GLU A O 1
ATOM 791 N N . GLY A 1 100 ? -19.056 16.221 4.326 1.00 52.34 100 GLY A N 1
ATOM 792 C CA . GLY A 1 100 ? -18.433 16.140 5.657 1.00 52.34 100 GLY A CA 1
ATOM 793 C C . GLY A 1 100 ? -18.588 17.398 6.521 1.00 52.34 100 GLY A C 1
ATOM 794 O O . GLY A 1 100 ? -18.519 17.316 7.745 1.00 52.34 100 GLY A O 1
ATOM 795 N N . GLN A 1 101 ? -18.815 18.568 5.913 1.00 51.47 101 GLN A N 1
ATOM 796 C CA . GLN A 1 101 ? -18.856 19.837 6.650 1.00 51.47 101 GLN A CA 1
ATOM 797 C C . GLN A 1 101 ? -20.235 20.108 7.271 1.00 51.47 101 GLN A C 1
ATOM 799 O O . GLN A 1 101 ? -20.309 20.689 8.347 1.00 51.47 101 GLN A O 1
ATOM 804 N N . ALA A 1 102 ? -21.317 19.585 6.680 1.00 55.03 102 ALA A N 1
ATOM 805 C CA . ALA A 1 102 ? -22.656 19.670 7.270 1.00 55.03 102 ALA A CA 1
ATOM 806 C C . ALA A 1 102 ? -22.782 18.869 8.583 1.00 55.03 102 ALA A C 1
ATOM 808 O O . ALA A 1 102 ? -23.499 19.283 9.490 1.00 55.03 102 ALA A O 1
ATOM 809 N N . PHE A 1 103 ? -22.047 17.759 8.723 1.00 52.94 103 PHE A N 1
ATOM 810 C CA . PHE A 1 103 ? -22.045 16.971 9.961 1.00 52.94 103 PHE A CA 1
ATOM 811 C C . PHE A 1 103 ? -21.153 17.571 11.057 1.00 52.94 103 PHE A C 1
ATOM 813 O O . PHE A 1 103 ? -21.482 17.456 12.234 1.00 52.94 103 PHE A O 1
ATOM 820 N N . ALA A 1 104 ? -20.052 18.240 10.698 1.00 53.44 104 ALA A N 1
ATOM 821 C CA . ALA A 1 104 ? -19.172 18.877 11.679 1.00 53.44 104 ALA A CA 1
ATOM 822 C C . ALA A 1 104 ? -19.776 20.170 12.259 1.00 53.44 104 ALA A C 1
ATOM 824 O O . ALA A 1 104 ? -19.648 20.416 13.457 1.00 53.44 104 ALA A O 1
ATOM 825 N N . THR A 1 105 ? -20.490 20.963 11.451 1.00 51.59 105 THR A N 1
ATOM 826 C CA . THR A 1 105 ? -21.135 22.198 11.932 1.00 51.59 105 THR A CA 1
ATOM 827 C C . THR A 1 105 ? -22.351 21.908 12.819 1.00 51.59 105 THR A C 1
ATOM 829 O O . THR A 1 105 ? -22.524 22.573 13.835 1.00 51.59 105 THR A O 1
ATOM 832 N N . ALA A 1 106 ? -23.122 20.848 12.543 1.00 54.38 106 ALA A N 1
ATOM 833 C CA . ALA A 1 106 ? -24.261 20.470 13.389 1.00 54.38 106 ALA A CA 1
ATOM 834 C C . ALA A 1 106 ? -23.861 19.935 14.782 1.00 54.38 106 ALA A C 1
ATOM 836 O O . ALA A 1 106 ? -24.664 19.989 15.710 1.00 54.38 106 ALA A O 1
ATOM 837 N N . VAL A 1 107 ? -22.633 19.427 14.953 1.00 54.69 107 VAL A N 1
ATOM 838 C CA . VAL A 1 107 ? -22.149 18.917 16.252 1.00 54.69 107 VAL A CA 1
ATOM 839 C C . VAL A 1 107 ? -21.479 20.013 17.092 1.00 54.69 107 VAL A C 1
ATOM 841 O O . VAL A 1 107 ? -21.511 19.932 18.319 1.00 54.69 107 VAL A O 1
ATOM 844 N N . PHE A 1 108 ? -20.930 21.062 16.471 1.00 48.84 108 PHE A N 1
ATOM 845 C CA . PHE A 1 108 ? -20.284 22.165 17.197 1.00 48.84 108 PHE A CA 1
ATOM 846 C C . PHE A 1 108 ? -21.227 23.323 17.567 1.00 48.84 108 PHE A C 1
ATOM 848 O O . PHE A 1 108 ? -20.985 23.997 18.563 1.00 48.84 108 PHE A O 1
ATOM 855 N N . GLU A 1 109 ? -22.348 23.516 16.867 1.00 47.19 109 GLU A N 1
ATOM 856 C CA . GLU A 1 109 ? -23.287 24.619 17.159 1.00 47.19 109 GLU A CA 1
ATOM 857 C C . GLU A 1 109 ? -24.200 24.368 18.382 1.00 47.19 109 GLU A C 1
ATOM 859 O O . GLU A 1 109 ? -25.009 25.214 18.749 1.00 47.19 109 GLU A O 1
ATOM 864 N N . SER A 1 110 ? -24.052 23.230 19.074 1.00 50.41 110 SER A N 1
ATOM 865 C CA . SER A 1 110 ? -24.786 22.944 20.318 1.00 50.41 110 SER A CA 1
ATOM 866 C C . SER A 1 110 ? -23.944 23.088 21.595 1.00 50.41 110 SER A C 1
ATOM 868 O O . SER A 1 110 ? -24.479 22.825 22.676 1.00 50.41 110 SER A O 1
ATOM 870 N N . ARG A 1 111 ? -22.652 23.461 21.520 1.00 49.22 111 ARG A N 1
ATOM 871 C CA . ARG A 1 111 ? -21.762 23.425 22.702 1.00 49.22 111 ARG A CA 1
ATOM 872 C C . ARG A 1 111 ? -21.173 24.758 23.166 1.00 49.22 111 ARG A C 1
ATOM 874 O O . ARG A 1 111 ? -20.721 24.811 24.304 1.00 49.22 111 ARG A O 1
ATOM 881 N N . ASP A 1 112 ? -21.295 25.839 22.401 1.00 46.09 112 ASP A N 1
ATOM 882 C CA . ASP A 1 112 ? -20.660 27.114 22.760 1.00 46.09 112 ASP A CA 1
ATOM 883 C C . ASP A 1 112 ? -21.681 28.235 23.007 1.00 46.09 112 ASP A C 1
ATOM 885 O O . ASP A 1 112 ? -21.827 29.174 22.232 1.00 46.09 112 ASP A O 1
ATOM 889 N N . ALA A 1 113 ? -22.379 28.141 24.144 1.00 48.78 113 ALA A N 1
ATOM 890 C CA . ALA A 1 113 ? -23.070 29.273 24.777 1.00 48.78 113 ALA A CA 1
ATOM 891 C C . ALA A 1 113 ? -22.434 29.680 26.122 1.00 48.78 113 ALA A C 1
ATOM 893 O O . ALA A 1 113 ? -23.012 30.473 26.862 1.00 48.78 113 ALA A O 1
ATOM 894 N N . ALA A 1 114 ? -21.257 29.150 26.467 1.00 54.03 114 ALA A N 1
ATOM 895 C CA . ALA A 1 114 ? -20.582 29.508 27.709 1.00 54.03 114 ALA A CA 1
ATOM 896 C C . ALA A 1 114 ? -19.072 29.244 27.652 1.00 54.03 114 ALA A C 1
ATOM 898 O O . ALA A 1 114 ? -18.613 28.267 28.229 1.00 54.03 114 ALA A O 1
ATOM 899 N N . HIS A 1 115 ? -18.293 30.130 27.028 1.00 42.91 115 HIS A N 1
ATOM 900 C CA . HIS A 1 115 ? -17.120 30.680 27.714 1.00 42.91 115 HIS A CA 1
ATOM 901 C C . HIS A 1 115 ? -16.475 31.847 26.970 1.00 42.91 115 HIS A C 1
ATOM 903 O O . HIS A 1 115 ? -16.340 31.864 25.750 1.00 42.91 115 HIS A O 1
ATOM 909 N N . GLU A 1 116 ? -16.106 32.827 27.782 1.00 43.84 116 GLU A N 1
ATOM 910 C CA . GLU A 1 116 ? -15.426 34.068 27.462 1.00 43.84 116 GLU A CA 1
ATOM 911 C C . GLU A 1 116 ? -13.951 33.860 27.076 1.00 43.84 116 GLU A C 1
ATOM 913 O O . GLU A 1 116 ? -13.249 33.035 27.650 1.00 43.84 116 GLU A O 1
ATOM 918 N N . THR A 1 117 ? -13.503 34.722 26.160 1.00 47.75 117 THR A N 1
ATOM 919 C CA . THR A 1 117 ? -12.266 35.520 26.238 1.00 47.75 117 THR A CA 1
ATOM 920 C C . THR A 1 117 ? -10.938 34.805 26.519 1.00 47.75 117 THR A C 1
ATOM 922 O O . THR A 1 117 ? -10.566 34.613 27.672 1.00 47.75 117 THR A O 1
ATOM 925 N N . GLN A 1 118 ? -10.113 34.643 25.473 1.00 36.72 118 GLN A N 1
ATOM 926 C CA . GLN A 1 118 ? -8.686 34.990 25.553 1.00 36.72 118 GLN A CA 1
ATOM 927 C C . GLN A 1 118 ? -8.033 35.209 24.175 1.00 36.72 118 GLN A C 1
ATOM 929 O O . GLN A 1 118 ? -8.381 34.573 23.184 1.00 36.72 118 GLN A O 1
ATOM 934 N N . GLU A 1 119 ? -7.124 36.185 24.148 1.00 41.31 119 GLU A N 1
ATOM 935 C CA . GLU A 1 119 ? -6.424 36.790 23.007 1.00 41.31 119 GLU A CA 1
ATOM 936 C C . GLU A 1 119 ? -5.500 35.838 22.217 1.00 41.31 119 GLU A C 1
ATOM 938 O O . GLU A 1 119 ? -4.915 34.923 22.800 1.00 41.31 119 GLU A O 1
ATOM 943 N N . PRO A 1 120 ? -5.245 36.106 20.919 1.00 47.69 120 PRO A N 1
ATOM 944 C CA . PRO A 1 120 ? -4.188 35.443 20.168 1.00 47.69 120 PRO A CA 1
ATOM 945 C C . PRO A 1 120 ? -2.859 36.216 20.235 1.00 47.69 120 PRO A C 1
ATOM 947 O O . PRO A 1 120 ? -2.736 37.345 19.758 1.00 47.69 120 PRO A O 1
ATOM 950 N N . LEU A 1 121 ? -1.834 35.553 20.768 1.00 39.22 121 LEU A N 1
ATOM 951 C CA . LEU A 1 121 ? -0.433 35.960 20.688 1.00 39.22 121 LEU A CA 1
ATOM 952 C C . LEU A 1 121 ? 0.128 35.545 19.317 1.00 39.22 121 LEU A C 1
ATOM 954 O O . LEU A 1 121 ? 0.317 34.364 19.035 1.00 39.22 121 LEU A O 1
ATOM 958 N N . GLN A 1 122 ? 0.368 36.533 18.455 1.00 43.50 122 GLN A N 1
ATOM 959 C CA . GLN A 1 122 ? 1.160 36.399 17.233 1.00 43.50 122 GLN A CA 1
ATOM 960 C C . GLN A 1 122 ? 2.648 36.391 17.591 1.00 43.50 122 GLN A C 1
ATOM 962 O O . GLN A 1 122 ? 3.134 37.360 18.171 1.00 43.50 122 GLN A O 1
ATOM 967 N N . SER A 1 123 ? 3.381 35.351 17.200 1.00 41.88 123 SER A N 1
ATOM 968 C CA . SER A 1 123 ? 4.829 35.394 16.944 1.00 41.88 123 SER A CA 1
ATOM 969 C C . SER A 1 123 ? 5.261 34.103 16.253 1.00 41.88 123 SER A C 1
ATOM 971 O O . SER A 1 123 ? 4.982 33.036 16.780 1.00 41.88 123 SER A O 1
ATOM 973 N N . GLU A 1 124 ? 5.912 34.248 15.096 1.00 37.28 124 GLU A N 1
ATOM 974 C CA . GLU A 1 124 ? 6.858 33.346 14.401 1.00 37.28 124 GLU A CA 1
ATOM 975 C C . GLU A 1 124 ? 6.574 33.406 12.891 1.00 37.28 124 GLU A C 1
ATOM 977 O O . GLU A 1 124 ? 5.422 33.366 12.482 1.00 37.28 124 GLU A O 1
ATOM 982 N N . THR A 1 125 ? 7.505 33.467 11.942 1.00 39.12 125 THR A N 1
ATOM 983 C CA . THR A 1 125 ? 8.967 33.596 11.887 1.00 39.12 125 THR A CA 1
ATOM 984 C C . THR A 1 125 ? 9.216 33.733 10.379 1.00 39.12 125 THR A C 1
ATOM 986 O O . THR A 1 125 ? 9.092 32.753 9.648 1.00 39.12 125 THR A O 1
ATOM 989 N N . GLU A 1 126 ? 9.491 34.939 9.872 1.00 39.88 126 GLU A N 1
ATOM 990 C CA . GLU A 1 126 ? 9.997 35.118 8.500 1.00 39.88 126 GLU A CA 1
ATOM 991 C C . GLU A 1 126 ? 11.527 35.141 8.553 1.00 39.88 126 GLU A C 1
ATOM 993 O O . GLU A 1 126 ? 12.151 36.157 8.858 1.00 39.88 126 GLU A O 1
ATOM 998 N N . GLN A 1 127 ? 12.138 33.988 8.277 1.00 43.50 127 GLN A N 1
ATOM 999 C CA . GLN A 1 127 ? 13.562 33.883 7.972 1.00 43.50 127 GLN A CA 1
ATOM 1000 C C . GLN A 1 127 ? 13.744 33.881 6.455 1.00 43.50 127 GLN A C 1
ATOM 1002 O O . GLN A 1 127 ? 13.498 32.888 5.773 1.00 43.50 127 GLN A O 1
ATOM 1007 N N . ALA A 1 128 ? 14.187 35.027 5.944 1.00 46.09 128 ALA A N 1
ATOM 1008 C CA . ALA A 1 128 ? 14.746 35.173 4.614 1.00 46.09 128 ALA A CA 1
ATOM 1009 C C . ALA A 1 128 ? 16.215 34.708 4.620 1.00 46.09 128 ALA A C 1
ATOM 1011 O O . ALA A 1 128 ? 17.067 35.292 5.286 1.00 46.09 128 ALA A O 1
ATOM 1012 N N . MET A 1 129 ? 16.489 33.655 3.860 1.00 41.50 129 MET A N 1
ATOM 1013 C CA . MET A 1 129 ? 17.796 33.168 3.403 1.00 41.50 129 MET A CA 1
ATOM 1014 C C . MET A 1 129 ? 17.508 32.535 2.035 1.00 41.50 129 MET A C 1
ATOM 1016 O O . MET A 1 129 ? 16.464 31.918 1.861 1.00 41.50 129 MET A O 1
ATOM 1020 N N . ASP A 1 130 ? 18.327 32.580 1.002 1.00 37.62 130 ASP A N 1
ATOM 1021 C CA . ASP A 1 130 ? 19.637 33.153 0.728 1.00 37.62 130 ASP A CA 1
ATOM 1022 C C . ASP A 1 130 ? 19.797 32.888 -0.786 1.00 37.62 130 ASP A C 1
ATOM 1024 O O . ASP A 1 130 ? 19.428 31.809 -1.263 1.00 37.62 130 ASP A O 1
ATOM 1028 N N . SER A 1 131 ? 20.229 33.864 -1.584 1.00 43.31 131 SER A N 1
ATOM 1029 C CA . SER A 1 131 ? 20.375 33.691 -3.038 1.00 43.31 131 SER A CA 1
ATOM 1030 C C . SER A 1 131 ? 21.678 34.337 -3.491 1.00 43.31 131 SER A C 1
ATOM 1032 O O . SER A 1 131 ? 21.746 35.564 -3.567 1.00 43.31 131 SER A O 1
ATOM 1034 N N . PRO A 1 132 ? 22.727 33.549 -3.787 1.00 56.28 132 PRO A N 1
ATOM 1035 C CA . PRO A 1 132 ? 23.941 34.086 -4.369 1.00 56.28 132 PRO A CA 1
ATOM 1036 C C . PRO A 1 132 ? 23.830 34.129 -5.897 1.00 56.28 132 PRO A C 1
ATOM 1038 O O . PRO A 1 132 ? 23.848 33.117 -6.600 1.00 56.28 132 PRO A O 1
ATOM 1041 N N . GLU A 1 133 ? 23.750 35.356 -6.394 1.00 37.69 133 GLU A N 1
ATOM 1042 C CA . GLU A 1 133 ? 23.926 35.752 -7.783 1.00 37.69 133 GLU A CA 1
ATOM 1043 C C . GLU A 1 133 ? 25.362 35.428 -8.238 1.00 37.69 133 GLU A C 1
ATOM 1045 O O . GLU A 1 133 ? 26.341 35.908 -7.667 1.00 37.69 133 GLU A O 1
ATOM 1050 N N . THR A 1 134 ? 25.506 34.577 -9.257 1.00 43.22 134 THR A N 1
ATOM 1051 C CA . THR A 1 134 ? 26.794 34.280 -9.904 1.00 43.22 134 THR A CA 1
ATOM 1052 C C . THR A 1 134 ? 26.761 34.772 -11.346 1.00 43.22 134 THR A C 1
ATOM 1054 O O . THR A 1 134 ? 26.251 34.111 -12.247 1.00 43.22 134 THR A O 1
ATOM 1057 N N . THR A 1 135 ? 27.329 35.953 -11.571 1.00 52.03 135 THR A N 1
ATOM 1058 C CA . THR A 1 135 ? 27.731 36.450 -12.892 1.00 52.03 135 THR A CA 1
ATOM 1059 C C . THR A 1 135 ? 29.046 35.802 -13.330 1.00 52.03 135 THR A C 1
ATOM 1061 O O . THR A 1 135 ? 30.025 35.894 -12.585 1.00 52.03 135 THR A O 1
ATOM 1064 N N . PRO A 1 136 ? 29.151 35.252 -14.551 1.00 50.97 136 PRO A N 1
ATOM 1065 C CA . PRO A 1 136 ? 30.439 35.058 -15.193 1.00 50.97 136 PRO A CA 1
ATOM 1066 C C . PRO A 1 136 ? 30.759 36.220 -16.144 1.00 50.97 136 PRO A C 1
ATOM 1068 O O . PRO A 1 136 ? 30.031 36.530 -17.088 1.00 50.97 136 PRO A O 1
ATOM 1071 N N . VAL A 1 137 ? 31.902 36.838 -15.860 1.00 47.12 137 VAL A N 1
ATOM 1072 C CA . VAL A 1 137 ? 32.638 37.804 -16.678 1.00 47.12 137 VAL A CA 1
ATOM 1073 C C . VAL A 1 137 ? 32.862 37.239 -18.086 1.00 47.12 137 VAL A C 1
ATOM 1075 O O . VAL A 1 137 ? 33.431 36.163 -18.251 1.00 47.12 137 VAL A O 1
ATOM 1078 N N . THR A 1 138 ? 32.408 37.974 -19.105 1.00 40.50 138 THR A N 1
ATOM 1079 C CA . THR A 1 138 ? 32.728 37.727 -20.517 1.00 40.50 138 THR A CA 1
ATOM 1080 C C . THR A 1 138 ? 33.790 38.732 -20.946 1.00 40.50 138 THR A C 1
ATOM 1082 O O . THR A 1 138 ? 33.465 39.843 -21.356 1.00 40.50 138 THR A O 1
ATOM 1085 N N . ASP A 1 139 ? 35.058 38.335 -20.856 1.00 40.50 139 ASP A N 1
ATOM 1086 C CA . ASP A 1 139 ? 36.165 39.074 -21.461 1.00 40.50 139 ASP A CA 1
ATOM 1087 C C . ASP A 1 139 ? 36.355 38.612 -22.909 1.00 40.50 139 ASP A C 1
ATOM 1089 O O . ASP A 1 139 ? 36.798 37.499 -23.194 1.00 40.50 139 ASP A O 1
ATOM 1093 N N . SER A 1 140 ? 35.999 39.495 -23.840 1.00 42.59 140 SER A N 1
ATOM 1094 C CA . SER A 1 140 ? 36.380 39.417 -25.250 1.00 42.59 140 SER A CA 1
ATOM 1095 C C . SER A 1 140 ? 37.661 40.215 -25.483 1.00 42.59 140 SER A C 1
ATOM 1097 O O . SER A 1 140 ? 37.654 41.424 -25.247 1.00 42.59 140 SER A O 1
ATOM 1099 N N . PRO A 1 141 ? 38.713 39.624 -26.071 1.00 51.12 141 PRO A N 1
ATOM 1100 C CA . PRO A 1 141 ? 39.688 40.400 -26.814 1.00 51.12 141 PRO A CA 1
ATOM 1101 C C . PRO A 1 141 ? 39.488 40.223 -28.320 1.00 51.12 141 PRO A C 1
ATOM 1103 O O . PRO A 1 141 ? 39.606 39.141 -28.894 1.00 51.12 141 PRO A O 1
ATOM 1106 N N . ALA A 1 142 ? 39.223 41.356 -28.963 1.00 48.38 142 ALA A N 1
ATOM 1107 C CA . ALA A 1 142 ? 39.365 41.546 -30.392 1.00 48.38 142 ALA A CA 1
ATOM 1108 C C . ALA A 1 142 ? 40.831 41.347 -30.817 1.00 48.38 142 ALA A C 1
ATOM 1110 O O . ALA A 1 142 ? 41.752 41.911 -30.228 1.00 48.38 142 ALA A O 1
ATOM 1111 N N . SER A 1 143 ? 41.055 40.584 -31.883 1.00 43.56 143 SER A N 1
ATOM 1112 C CA . SER A 1 143 ? 42.301 40.568 -32.662 1.00 43.56 143 SER A CA 1
ATOM 1113 C C . SER A 1 143 ? 41.914 40.216 -34.097 1.00 43.56 143 SER A C 1
ATOM 1115 O O . SER A 1 143 ? 41.520 39.098 -34.394 1.00 43.56 143 SER A O 1
ATOM 1117 N N . ARG A 1 144 ? 41.649 41.234 -34.917 1.00 43.47 144 ARG A N 1
ATOM 1118 C CA . ARG A 1 144 ? 42.608 41.898 -35.815 1.00 43.47 144 ARG A CA 1
ATOM 1119 C C . ARG A 1 144 ? 43.053 40.976 -36.952 1.00 43.47 144 ARG A C 1
ATOM 1121 O O . ARG A 1 144 ? 43.995 40.206 -36.843 1.00 43.47 144 ARG A O 1
ATOM 1128 N N . THR A 1 145 ? 42.355 41.158 -38.065 1.00 43.94 145 THR A N 1
ATOM 1129 C CA . THR A 1 145 ? 42.733 40.798 -39.429 1.00 43.94 145 THR A CA 1
ATOM 1130 C C . THR A 1 145 ? 44.183 41.172 -39.744 1.00 43.94 145 THR A C 1
ATOM 1132 O O . THR A 1 145 ? 44.539 42.353 -39.687 1.00 43.94 145 THR A O 1
ATOM 1135 N N . GLN A 1 146 ? 44.983 40.198 -40.176 1.00 40.78 146 GLN A N 1
ATOM 1136 C CA . GLN A 1 146 ? 46.130 40.459 -41.039 1.00 40.78 146 GLN A CA 1
ATOM 1137 C C . GLN A 1 146 ? 46.234 39.371 -42.108 1.00 40.78 146 GLN A C 1
ATOM 1139 O O . GLN A 1 146 ? 46.503 38.208 -41.836 1.00 40.78 146 GLN A O 1
ATOM 1144 N N . ILE A 1 147 ? 45.938 39.812 -43.327 1.00 51.09 147 ILE A N 1
ATOM 1145 C CA . ILE A 1 147 ? 46.166 39.147 -44.603 1.00 51.09 147 ILE A CA 1
ATOM 1146 C C . ILE A 1 147 ? 47.657 39.292 -44.916 1.00 51.09 147 ILE A C 1
ATOM 1148 O O . ILE A 1 147 ? 48.128 40.426 -44.974 1.00 51.09 147 ILE A O 1
ATOM 1152 N N . LYS A 1 148 ? 48.355 38.167 -45.076 1.00 40.44 148 LYS A N 1
ATOM 1153 C CA . LYS A 1 148 ? 49.693 37.953 -45.665 1.00 40.44 148 LYS A CA 1
ATOM 1154 C C . LYS A 1 148 ? 49.906 36.434 -45.648 1.00 40.44 148 LYS A C 1
ATOM 1156 O O . LYS A 1 148 ? 49.569 35.815 -44.648 1.00 40.44 148 LYS A O 1
ATOM 1161 N N . ASP A 1 149 ? 50.406 35.728 -46.643 1.00 41.53 149 ASP A N 1
ATOM 1162 C CA . ASP A 1 149 ? 50.918 36.008 -47.978 1.00 41.53 149 ASP A CA 1
ATOM 1163 C C . ASP A 1 149 ? 50.712 34.701 -48.777 1.00 41.53 149 ASP A C 1
ATOM 1165 O O . ASP A 1 149 ? 50.470 33.639 -48.195 1.00 41.53 149 ASP A O 1
ATOM 1169 N N . ASP A 1 150 ? 50.793 34.783 -50.102 1.00 50.16 150 ASP A N 1
ATOM 1170 C CA . ASP A 1 150 ? 50.725 33.660 -51.035 1.00 50.16 150 ASP A CA 1
ATOM 1171 C C . ASP A 1 150 ? 51.828 32.619 -50.772 1.00 50.16 150 ASP A C 1
ATOM 1173 O O . ASP A 1 150 ? 52.920 32.670 -51.339 1.00 50.16 150 ASP A O 1
ATOM 1177 N N . GLU A 1 151 ? 51.541 31.637 -49.921 1.00 46.66 151 GLU A N 1
ATOM 1178 C CA . GLU A 1 151 ? 52.354 30.435 -49.788 1.00 46.66 151 GLU A CA 1
ATOM 1179 C C . GLU A 1 151 ? 51.732 29.353 -50.669 1.00 46.66 151 GLU A C 1
ATOM 1181 O O . GLU A 1 151 ? 50.621 28.870 -50.435 1.00 46.66 151 GLU A O 1
ATOM 1186 N N . ILE A 1 152 ? 52.442 29.021 -51.749 1.00 54.16 152 ILE A N 1
ATOM 1187 C CA . ILE A 1 152 ? 52.123 27.919 -52.651 1.00 54.16 152 ILE A CA 1
ATOM 1188 C C . ILE A 1 152 ? 52.006 26.668 -51.782 1.00 54.16 152 ILE A C 1
ATOM 1190 O O . ILE A 1 152 ? 53.009 26.084 -51.371 1.00 54.16 152 ILE A O 1
ATOM 1194 N N . LEU A 1 153 ? 50.762 26.291 -51.479 1.00 44.84 153 LEU A N 1
ATOM 1195 C CA . LEU A 1 153 ? 50.411 25.122 -50.692 1.00 44.84 153 LEU A CA 1
ATOM 1196 C C . LEU A 1 153 ? 50.763 23.886 -51.525 1.00 44.84 153 LEU A C 1
ATOM 1198 O O . LEU A 1 153 ? 49.913 23.283 -52.186 1.00 44.84 153 LEU A O 1
ATOM 1202 N N . ILE A 1 154 ? 52.046 23.526 -51.525 1.00 44.81 154 ILE A N 1
ATOM 1203 C CA . ILE A 1 154 ? 52.516 22.196 -51.883 1.00 44.81 154 ILE A CA 1
ATOM 1204 C C . ILE A 1 154 ? 51.765 21.280 -50.927 1.00 44.81 154 ILE A C 1
ATOM 1206 O O . ILE A 1 154 ? 52.141 21.174 -49.766 1.00 44.81 154 ILE A O 1
ATOM 1210 N N . ARG A 1 155 ? 50.645 20.696 -51.374 1.00 44.03 155 ARG A N 1
ATOM 1211 C CA . ARG A 1 155 ? 49.928 19.675 -50.611 1.00 44.03 155 ARG A CA 1
ATOM 1212 C C . ARG A 1 155 ? 50.929 18.546 -50.402 1.00 44.03 155 ARG A C 1
A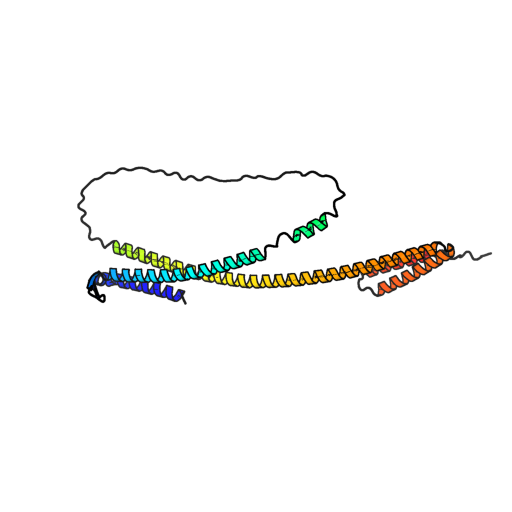TOM 1214 O O . ARG A 1 155 ? 51.227 17.855 -51.380 1.00 44.03 155 ARG A O 1
ATOM 1221 N N . PRO A 1 156 ? 51.453 18.320 -49.183 1.00 46.66 156 PRO A N 1
ATOM 1222 C CA . PRO A 1 156 ? 52.072 17.043 -48.936 1.00 46.66 156 PRO A CA 1
ATOM 1223 C C . PRO A 1 156 ? 50.958 16.021 -49.146 1.00 46.66 156 PRO A C 1
ATOM 1225 O O . PRO A 1 156 ? 49.853 16.167 -48.614 1.00 46.66 156 PRO A O 1
ATOM 1228 N N . SER A 1 157 ? 51.230 15.013 -49.963 1.00 51.44 157 SER A N 1
ATOM 1229 C CA . SER A 1 157 ? 50.433 13.796 -50.107 1.00 51.44 157 SER A CA 1
ATOM 1230 C C . SER A 1 157 ? 50.487 13.018 -48.787 1.00 51.44 157 SER A C 1
ATOM 1232 O O . SER A 1 157 ? 51.004 11.909 -48.714 1.00 51.44 157 SER A O 1
ATOM 1234 N N . ALA A 1 158 ? 50.058 13.654 -47.701 1.00 52.41 158 ALA A N 1
ATOM 1235 C CA . ALA A 1 158 ? 49.995 13.076 -46.384 1.00 52.41 158 ALA A CA 1
ATOM 1236 C C . ALA A 1 158 ? 48.773 12.145 -46.349 1.00 52.41 158 ALA A C 1
ATOM 1238 O O . ALA A 1 158 ? 47.718 12.504 -46.888 1.00 52.41 158 ALA A O 1
ATOM 1239 N N . PRO A 1 159 ? 48.908 10.949 -45.755 1.00 52.62 159 PRO A N 1
ATOM 1240 C CA . PRO A 1 159 ? 47.844 9.956 -45.689 1.00 52.62 159 PRO A CA 1
ATOM 1241 C C . PRO A 1 159 ? 46.555 10.593 -45.159 1.00 52.62 159 PRO A C 1
ATOM 1243 O O . PRO A 1 159 ? 46.557 11.329 -44.173 1.00 52.62 159 PRO A O 1
ATOM 1246 N N . GLY A 1 160 ? 45.466 10.382 -45.900 1.00 59.84 160 GLY A N 1
ATOM 1247 C CA . GLY A 1 160 ? 44.269 11.211 -45.836 1.00 59.84 160 GLY A CA 1
ATOM 1248 C C . GLY A 1 160 ? 43.639 11.278 -44.446 1.00 59.84 160 GLY A C 1
ATOM 1249 O O . GLY A 1 160 ? 43.071 10.301 -43.963 1.00 59.84 160 GLY A O 1
ATOM 1250 N N . TRP A 1 161 ? 43.625 12.478 -43.864 1.00 61.25 161 TRP A N 1
ATOM 1251 C CA . TRP A 1 161 ? 42.884 12.833 -42.645 1.00 61.25 161 TRP A CA 1
ATOM 1252 C C . TRP A 1 161 ? 41.413 12.384 -42.659 1.00 61.25 161 TRP A C 1
ATOM 1254 O O . TRP A 1 161 ? 40.828 12.141 -41.606 1.00 61.25 161 TRP A O 1
ATOM 1264 N N . GLY A 1 162 ? 40.820 12.205 -43.845 1.00 67.31 162 GLY A N 1
ATOM 1265 C CA . GLY A 1 162 ? 39.476 11.647 -44.002 1.00 67.31 162 GLY A CA 1
ATOM 1266 C C . GLY A 1 162 ? 39.324 10.235 -43.426 1.00 67.31 162 GLY A C 1
ATOM 1267 O O . GLY A 1 162 ? 38.298 9.943 -42.817 1.00 67.31 162 GLY A O 1
ATOM 1268 N N . ALA A 1 163 ? 40.348 9.382 -43.533 1.00 65.94 163 ALA A N 1
ATOM 1269 C CA . ALA A 1 163 ? 40.322 8.049 -42.930 1.00 65.94 163 ALA A CA 1
ATOM 1270 C C . ALA A 1 163 ? 40.339 8.129 -41.395 1.00 65.94 163 ALA A C 1
ATOM 1272 O O . ALA A 1 163 ? 39.608 7.398 -40.731 1.00 65.94 163 ALA A O 1
ATOM 1273 N N . VAL A 1 164 ? 41.108 9.068 -40.834 1.00 70.56 164 VAL A N 1
ATOM 1274 C CA . VAL A 1 164 ? 41.173 9.297 -39.383 1.00 70.56 164 VAL A CA 1
ATOM 1275 C C . VAL A 1 164 ? 39.831 9.813 -38.860 1.00 70.56 164 VAL A C 1
ATOM 1277 O O . VAL A 1 164 ? 39.319 9.286 -37.876 1.00 70.56 164 VAL A O 1
ATOM 1280 N N . LEU A 1 165 ? 39.202 10.776 -39.539 1.00 71.81 165 LEU A N 1
ATOM 1281 C CA . LEU A 1 165 ? 37.888 11.294 -39.138 1.00 71.81 165 LEU A CA 1
ATOM 1282 C C . LEU A 1 165 ? 36.789 10.224 -39.209 1.00 71.81 165 LEU A C 1
ATOM 1284 O O . LEU A 1 165 ? 35.985 10.123 -38.283 1.00 71.81 165 LEU A O 1
ATOM 1288 N N . LEU A 1 166 ? 36.783 9.384 -40.251 1.00 71.69 166 LEU A N 1
ATOM 1289 C CA . LEU A 1 166 ? 35.836 8.269 -40.360 1.00 71.69 166 LEU A CA 1
ATOM 1290 C C . LEU A 1 166 ? 36.057 7.214 -39.271 1.00 71.69 166 LEU A C 1
ATOM 1292 O O . LEU A 1 166 ? 35.085 6.742 -38.682 1.00 71.69 166 LEU A O 1
ATOM 1296 N N . LEU A 1 167 ? 37.313 6.889 -38.952 1.00 71.69 167 LEU A N 1
ATOM 1297 C CA . LEU A 1 167 ? 37.643 5.975 -37.858 1.00 71.69 167 LEU A CA 1
ATOM 1298 C C . LEU A 1 167 ? 37.170 6.534 -36.508 1.00 71.69 167 LEU A C 1
ATOM 1300 O O . LEU A 1 167 ? 36.583 5.808 -35.709 1.00 71.69 167 LEU A O 1
ATOM 1304 N N . THR A 1 168 ? 37.375 7.832 -36.275 1.00 70.62 168 THR A N 1
ATOM 1305 C CA . THR A 1 168 ? 36.979 8.499 -35.025 1.00 70.62 168 THR A CA 1
ATOM 1306 C C . THR A 1 168 ? 35.456 8.530 -34.875 1.00 70.62 168 THR A C 1
ATOM 1308 O O . THR A 1 168 ? 34.933 8.218 -33.806 1.00 70.62 168 THR A O 1
ATOM 1311 N N . ALA A 1 169 ? 34.728 8.828 -35.957 1.00 70.62 169 ALA A N 1
ATOM 1312 C CA . ALA A 1 169 ? 33.267 8.790 -35.972 1.00 70.62 169 ALA A CA 1
ATOM 1313 C C . ALA A 1 169 ? 32.723 7.366 -35.759 1.00 70.62 169 ALA A C 1
ATOM 1315 O O . ALA A 1 169 ? 31.774 7.184 -34.998 1.00 70.62 169 ALA A O 1
ATOM 1316 N N . ALA A 1 170 ? 33.343 6.349 -36.370 1.00 73.06 170 ALA A N 1
ATOM 1317 C CA . ALA A 1 170 ? 32.964 4.950 -36.171 1.00 73.06 170 ALA A CA 1
ATOM 1318 C C . ALA A 1 170 ? 33.199 4.494 -34.721 1.00 73.06 170 ALA A C 1
ATOM 1320 O O . ALA A 1 170 ? 32.324 3.862 -34.131 1.00 73.06 170 ALA A O 1
ATOM 1321 N N . LEU A 1 171 ? 34.333 4.871 -34.118 1.00 69.06 171 LEU A N 1
ATOM 1322 C CA . LEU A 1 171 ? 34.627 4.619 -32.704 1.00 69.06 171 LEU A CA 1
ATOM 1323 C C . LEU A 1 171 ? 33.608 5.292 -31.783 1.00 69.06 171 LEU A C 1
ATOM 1325 O O . LEU A 1 171 ? 33.087 4.637 -30.885 1.00 69.06 171 LEU A O 1
ATOM 1329 N N . ALA A 1 172 ? 33.265 6.558 -32.030 1.00 73.06 172 ALA A N 1
ATOM 1330 C CA . ALA A 1 172 ? 32.245 7.262 -31.253 1.00 73.06 172 ALA A CA 1
ATOM 1331 C C . ALA A 1 172 ? 30.873 6.565 -31.329 1.00 73.06 172 ALA A C 1
ATOM 1333 O O . ALA A 1 172 ? 30.172 6.466 -30.323 1.00 73.06 172 ALA A O 1
ATOM 1334 N N . LEU A 1 173 ? 30.514 6.020 -32.495 1.00 72.12 173 LEU A N 1
ATOM 1335 C CA . LEU A 1 173 ? 29.274 5.264 -32.696 1.00 72.12 173 LEU A CA 1
ATOM 1336 C C . LEU A 1 173 ? 29.286 3.924 -31.945 1.00 72.12 173 LEU A C 1
ATOM 1338 O O . LEU A 1 173 ? 28.288 3.563 -31.325 1.00 72.12 173 LEU A O 1
ATOM 1342 N N . VAL A 1 174 ? 30.422 3.218 -31.937 1.00 74.12 174 VAL A N 1
ATOM 1343 C CA . VAL A 1 174 ? 30.596 1.975 -31.164 1.00 74.12 174 VAL A CA 1
ATOM 1344 C C . VAL A 1 174 ? 30.530 2.253 -29.662 1.00 74.12 174 VAL A C 1
ATOM 1346 O O . VAL A 1 174 ? 29.831 1.537 -28.947 1.00 74.12 174 VAL A O 1
ATOM 1349 N N . PHE A 1 175 ? 31.184 3.314 -29.182 1.00 68.12 175 PHE A N 1
ATOM 1350 C CA . PHE A 1 175 ? 31.096 3.727 -27.780 1.00 68.12 175 PHE A CA 1
ATOM 1351 C C . PHE A 1 175 ? 29.670 4.140 -27.399 1.00 68.12 175 PHE A C 1
ATOM 1353 O O . PHE A 1 175 ? 29.167 3.702 -26.367 1.00 68.12 175 PHE A O 1
ATOM 1360 N N . SER A 1 176 ? 28.979 4.907 -28.247 1.00 71.81 176 SER A N 1
ATOM 1361 C CA . SER A 1 176 ? 27.579 5.285 -28.022 1.00 71.81 176 SER A CA 1
ATOM 1362 C C . SER A 1 176 ? 26.650 4.062 -27.987 1.00 71.81 176 SER A C 1
ATOM 1364 O O . SER A 1 176 ? 25.802 3.962 -27.100 1.00 71.81 176 SER A O 1
ATOM 1366 N N . GLY A 1 177 ? 26.856 3.090 -28.882 1.00 72.25 177 GLY A N 1
ATOM 1367 C CA . GLY A 1 177 ? 26.113 1.827 -28.894 1.00 72.25 177 GLY A CA 1
ATOM 1368 C C . GLY A 1 177 ? 26.388 0.952 -27.667 1.00 72.25 177 GLY A C 1
ATOM 1369 O O . GLY A 1 177 ? 25.455 0.400 -27.089 1.00 72.25 177 GLY A O 1
ATOM 1370 N N . GLY A 1 178 ? 27.647 0.868 -27.224 1.00 69.94 178 GLY A N 1
ATOM 1371 C CA . GLY A 1 178 ? 28.031 0.139 -26.011 1.00 69.94 178 GLY A CA 1
ATOM 1372 C C . GLY A 1 178 ? 27.407 0.731 -24.746 1.00 69.94 178 GLY A C 1
ATOM 1373 O O . GLY A 1 178 ? 26.874 -0.005 -23.919 1.00 69.94 178 GLY A O 1
ATOM 1374 N N . VAL A 1 179 ? 27.389 2.063 -24.636 1.00 72.19 179 VAL A N 1
ATOM 1375 C CA . VAL A 1 179 ? 26.723 2.774 -23.533 1.00 72.19 179 VAL A CA 1
ATOM 1376 C C . VAL A 1 179 ? 25.214 2.514 -23.542 1.00 72.19 179 VAL A C 1
ATOM 1378 O O . VAL A 1 179 ? 24.641 2.266 -22.486 1.00 72.19 179 VAL A O 1
ATOM 1381 N N . TYR A 1 180 ? 24.570 2.482 -24.713 1.00 71.50 180 TYR A N 1
ATOM 1382 C CA . TYR A 1 180 ? 23.143 2.153 -24.819 1.00 71.50 180 TYR A CA 1
ATOM 1383 C C . TYR A 1 180 ? 22.809 0.738 -24.327 1.00 71.50 180 TYR A C 1
ATOM 1385 O O . TYR A 1 180 ? 21.788 0.557 -23.671 1.00 71.50 180 TYR A O 1
ATOM 1393 N N . ILE A 1 181 ? 23.664 -0.252 -24.608 1.00 71.75 181 ILE A N 1
ATOM 1394 C CA . ILE A 1 181 ? 23.466 -1.635 -24.140 1.00 71.75 181 ILE A CA 1
ATOM 1395 C C . ILE A 1 181 ? 23.571 -1.702 -22.609 1.00 71.75 181 ILE A C 1
ATOM 1397 O O . ILE A 1 181 ? 22.722 -2.309 -21.962 1.00 71.75 181 ILE A O 1
ATOM 1401 N N . LEU A 1 182 ? 24.561 -1.015 -22.030 1.00 71.25 182 LEU A N 1
ATOM 1402 C CA . LEU A 1 182 ? 24.733 -0.909 -20.577 1.00 71.25 182 LEU A CA 1
ATOM 1403 C C . LEU A 1 182 ? 23.560 -0.184 -19.899 1.00 71.25 182 LEU A C 1
ATOM 1405 O O . LEU A 1 182 ? 23.127 -0.588 -18.820 1.00 71.25 182 LEU A O 1
ATOM 1409 N N . LEU A 1 183 ? 23.020 0.867 -20.526 1.00 74.75 183 LEU A N 1
ATOM 1410 C CA . LEU A 1 183 ? 21.819 1.534 -20.022 1.00 74.75 183 LEU A CA 1
ATOM 1411 C C . LEU A 1 183 ? 20.588 0.628 -20.089 1.00 74.75 183 LEU A C 1
ATOM 1413 O O . LEU A 1 183 ? 19.789 0.649 -19.159 1.00 74.75 183 LEU A O 1
ATOM 1417 N N . ASP A 1 184 ? 20.425 -0.162 -21.149 1.00 75.81 184 ASP A N 1
ATOM 1418 C CA . ASP A 1 184 ? 19.271 -1.057 -21.301 1.00 75.81 184 ASP A CA 1
ATOM 1419 C C . ASP A 1 184 ? 19.253 -2.149 -20.221 1.00 75.81 184 ASP A C 1
ATOM 1421 O O . ASP A 1 184 ? 18.205 -2.440 -19.646 1.00 75.81 184 ASP A O 1
ATOM 1425 N N . GLU A 1 185 ? 20.420 -2.693 -19.869 1.00 74.81 185 GLU A N 1
ATOM 1426 C CA . GLU A 1 185 ? 20.552 -3.664 -18.777 1.00 74.81 185 GLU A CA 1
ATOM 1427 C C . GLU A 1 185 ? 20.174 -3.046 -17.422 1.00 74.81 185 GLU A C 1
ATOM 1429 O O . GLU A 1 185 ? 19.377 -3.621 -16.676 1.00 74.81 185 GLU A O 1
ATOM 1434 N N . ARG A 1 186 ? 20.629 -1.815 -17.149 1.00 80.69 186 ARG A N 1
ATOM 1435 C CA . ARG A 1 186 ? 20.252 -1.076 -15.933 1.00 80.69 186 ARG A CA 1
ATOM 1436 C C . ARG A 1 186 ? 18.775 -0.707 -15.893 1.00 80.69 186 ARG A C 1
ATOM 1438 O O . ARG A 1 186 ? 18.156 -0.810 -14.839 1.00 80.69 186 ARG A O 1
ATOM 1445 N N . VAL A 1 187 ? 18.190 -0.311 -17.020 1.00 81.50 187 VAL A N 1
ATOM 1446 C CA . VAL A 1 187 ? 16.755 -0.012 -17.108 1.00 81.50 187 VAL A CA 1
ATOM 1447 C C . VAL A 1 187 ? 15.930 -1.280 -16.900 1.00 81.50 187 VAL A C 1
ATOM 1449 O O . VAL A 1 187 ? 14.909 -1.221 -16.219 1.00 81.50 187 VAL A O 1
ATOM 1452 N N . SER A 1 188 ? 16.366 -2.429 -17.421 1.00 75.31 188 SER A N 1
ATOM 1453 C CA . SER A 1 188 ? 15.684 -3.709 -17.198 1.00 75.31 188 SER A CA 1
ATOM 1454 C C . SER A 1 188 ? 15.731 -4.133 -15.728 1.00 75.31 188 SER A C 1
ATOM 1456 O O . SER A 1 188 ? 14.713 -4.563 -15.186 1.00 75.31 188 SER A O 1
ATOM 1458 N N . GLU A 1 189 ? 16.880 -3.976 -15.068 1.00 84.31 189 GLU A N 1
ATOM 1459 C CA . GLU A 1 189 ? 17.035 -4.250 -13.634 1.00 84.31 189 GLU A CA 1
ATOM 1460 C C . GLU A 1 189 ? 16.101 -3.353 -12.805 1.00 84.31 189 GLU A C 1
ATOM 1462 O O . GLU A 1 189 ? 15.318 -3.850 -11.991 1.00 84.31 189 GLU A O 1
ATOM 1467 N N . LEU A 1 190 ? 16.086 -2.051 -13.102 1.00 84.56 190 LEU A N 1
ATOM 1468 C CA . LEU A 1 190 ? 15.241 -1.060 -12.431 1.00 84.56 190 LEU A CA 1
ATOM 1469 C C . LEU A 1 190 ? 13.746 -1.302 -12.694 1.00 84.56 190 LEU A C 1
ATOM 1471 O O . LEU A 1 190 ? 12.925 -1.157 -11.792 1.00 84.56 190 LEU A O 1
ATOM 1475 N N . THR A 1 191 ? 13.389 -1.756 -13.899 1.00 83.25 191 THR A N 1
ATOM 1476 C CA . THR A 1 191 ? 12.011 -2.148 -14.236 1.00 83.25 191 THR A CA 1
ATOM 1477 C C . THR A 1 191 ? 11.584 -3.381 -13.440 1.00 83.25 191 THR A C 1
ATOM 1479 O O . THR A 1 191 ? 10.470 -3.402 -12.928 1.00 83.25 191 THR A O 1
ATOM 1482 N N . SER A 1 192 ? 12.462 -4.376 -13.266 1.00 80.62 192 SER A N 1
ATOM 1483 C CA . SER A 1 192 ? 12.149 -5.558 -12.446 1.00 80.62 192 SER A CA 1
ATOM 1484 C C . SER A 1 192 ? 11.955 -5.205 -10.967 1.00 80.62 192 SER A C 1
ATOM 1486 O O . SER A 1 192 ? 11.038 -5.710 -10.322 1.00 80.62 192 SER A O 1
ATOM 1488 N N . GLN A 1 193 ? 12.762 -4.275 -10.443 1.00 83.75 193 GLN A N 1
ATOM 1489 C CA . GLN A 1 193 ? 12.607 -3.764 -9.082 1.00 83.75 193 GLN A CA 1
ATOM 1490 C C . GLN A 1 193 ? 11.297 -2.989 -8.929 1.00 83.75 193 GLN A C 1
ATOM 1492 O O . GLN A 1 193 ? 10.602 -3.139 -7.926 1.00 83.75 193 GLN A O 1
ATOM 1497 N N . MET A 1 194 ? 10.925 -2.199 -9.938 1.00 77.56 194 MET A N 1
ATOM 1498 C CA . MET A 1 194 ? 9.662 -1.468 -9.950 1.00 77.56 194 MET A CA 1
ATOM 1499 C C . MET A 1 194 ? 8.454 -2.409 -10.031 1.00 77.56 194 MET A C 1
ATOM 1501 O O . MET A 1 194 ? 7.447 -2.151 -9.378 1.00 77.56 194 MET A O 1
ATOM 1505 N N . ASP A 1 195 ? 8.558 -3.523 -10.757 1.00 81.12 195 ASP A N 1
ATOM 1506 C CA . ASP A 1 195 ? 7.507 -4.545 -10.827 1.00 81.12 195 ASP A CA 1
ATOM 1507 C C . ASP A 1 195 ? 7.347 -5.272 -9.480 1.00 81.12 195 ASP A C 1
ATOM 1509 O O . ASP A 1 195 ? 6.233 -5.441 -8.987 1.00 81.12 195 ASP A O 1
ATOM 1513 N N . HIS A 1 196 ? 8.458 -5.576 -8.797 1.00 82.12 196 HIS A N 1
ATOM 1514 C CA . HIS A 1 196 ? 8.429 -6.123 -7.437 1.00 82.12 196 HIS A CA 1
ATOM 1515 C C . HIS A 1 196 ? 7.812 -5.140 -6.429 1.00 82.12 196 HIS A C 1
ATOM 1517 O O . HIS A 1 196 ? 6.990 -5.531 -5.601 1.00 82.12 196 HIS A O 1
ATOM 1523 N N . LEU A 1 197 ? 8.155 -3.850 -6.514 1.00 74.88 197 LEU A N 1
ATOM 1524 C CA . LEU A 1 197 ? 7.540 -2.799 -5.696 1.00 74.88 197 LEU A CA 1
ATOM 1525 C C . LEU A 1 197 ? 6.050 -2.623 -6.020 1.00 74.88 197 LEU A C 1
ATOM 1527 O O . LEU A 1 197 ? 5.249 -2.373 -5.120 1.00 74.88 197 LEU A O 1
ATOM 1531 N N . THR A 1 198 ? 5.655 -2.795 -7.282 1.00 76.06 198 THR A N 1
ATOM 1532 C CA . THR A 1 198 ? 4.247 -2.749 -7.706 1.00 76.06 198 THR A CA 1
ATOM 1533 C C . THR A 1 198 ? 3.473 -3.956 -7.163 1.00 76.06 198 THR A C 1
ATOM 1535 O O . THR A 1 198 ? 2.367 -3.807 -6.648 1.00 76.06 198 THR A O 1
ATOM 1538 N N . GLY A 1 199 ? 4.080 -5.146 -7.163 1.00 77.81 199 GLY A N 1
ATOM 1539 C CA . GLY A 1 199 ? 3.520 -6.330 -6.503 1.00 77.81 199 GLY A CA 1
ATOM 1540 C C . GLY A 1 199 ? 3.386 -6.140 -4.987 1.00 77.81 199 GLY A C 1
ATOM 1541 O O . GLY A 1 199 ? 2.332 -6.409 -4.410 1.00 77.81 199 GLY A O 1
ATOM 1542 N N . GLN A 1 200 ? 4.417 -5.592 -4.339 1.00 79.00 200 GLN A N 1
ATOM 1543 C CA . GLN A 1 200 ? 4.420 -5.327 -2.898 1.00 79.00 200 GLN A CA 1
ATOM 1544 C C . GLN A 1 200 ? 3.405 -4.244 -2.492 1.00 79.00 200 GLN A C 1
ATOM 1546 O O . GLN A 1 200 ? 2.741 -4.372 -1.463 1.00 79.00 200 GLN A O 1
ATOM 1551 N N . THR A 1 201 ? 3.233 -3.203 -3.310 1.00 74.12 201 THR A N 1
ATOM 1552 C CA . THR A 1 201 ? 2.184 -2.184 -3.108 1.00 74.12 201 THR A CA 1
ATOM 1553 C C . THR A 1 201 ? 0.783 -2.754 -3.334 1.00 74.12 201 THR A C 1
ATOM 1555 O O . THR A 1 201 ? -0.137 -2.391 -2.601 1.00 74.12 201 THR A O 1
ATOM 1558 N N . GLY A 1 202 ? 0.624 -3.724 -4.240 1.00 82.31 202 GLY A N 1
ATOM 1559 C CA . GLY A 1 202 ? -0.589 -4.537 -4.367 1.00 82.31 202 GLY A CA 1
ATOM 1560 C C . GLY A 1 202 ? -0.958 -5.250 -3.063 1.00 82.31 202 GLY A C 1
ATOM 1561 O O . GLY A 1 202 ? -2.079 -5.094 -2.577 1.00 82.31 202 GLY A O 1
ATOM 1562 N N . HIS A 1 203 ? -0.003 -5.941 -2.436 1.00 81.44 203 HIS A N 1
ATOM 1563 C CA . HIS A 1 203 ? -0.224 -6.585 -1.137 1.00 81.44 203 HIS A CA 1
ATOM 1564 C C . HIS A 1 203 ? -0.561 -5.585 -0.025 1.00 81.44 203 HIS A C 1
ATOM 1566 O O . HIS A 1 203 ? -1.487 -5.831 0.748 1.00 81.44 203 HIS A O 1
ATOM 1572 N N . LEU A 1 204 ? 0.111 -4.430 0.019 1.00 80.50 204 LEU A N 1
ATOM 1573 C CA . LEU A 1 204 ? -0.207 -3.365 0.975 1.00 80.50 204 LEU A CA 1
ATOM 1574 C C . LEU A 1 204 ? -1.624 -2.818 0.786 1.00 80.50 204 LEU A C 1
ATOM 1576 O O . LEU A 1 204 ? -2.332 -2.642 1.771 1.00 80.50 204 LEU A O 1
ATOM 1580 N N . SER A 1 205 ? -2.071 -2.612 -0.456 1.00 81.75 205 SER A N 1
ATOM 1581 C CA . SER A 1 205 ? -3.448 -2.175 -0.719 1.00 81.75 205 SER A CA 1
ATOM 1582 C C . SER A 1 205 ? -4.482 -3.214 -0.277 1.00 81.75 205 SER A C 1
ATOM 1584 O O . SER A 1 205 ? -5.495 -2.853 0.321 1.00 81.75 205 SER A O 1
ATOM 1586 N N . SER A 1 206 ? -4.200 -4.507 -0.483 1.00 83.75 206 SER A N 1
ATOM 1587 C CA . SER A 1 206 ? -5.082 -5.579 -0.011 1.00 83.75 206 SER A CA 1
ATOM 1588 C C . SER A 1 206 ? -5.115 -5.666 1.517 1.00 83.75 206 SER A C 1
ATOM 1590 O O . SER A 1 206 ? -6.195 -5.769 2.094 1.00 83.75 206 SER A O 1
ATOM 1592 N N . ALA A 1 207 ? -3.962 -5.515 2.177 1.00 84.62 207 ALA A N 1
ATOM 1593 C CA . ALA A 1 207 ? -3.861 -5.491 3.634 1.00 84.62 207 ALA A CA 1
ATOM 1594 C C . ALA A 1 207 ? -4.560 -4.259 4.230 1.00 84.62 207 ALA A C 1
ATOM 1596 O O . ALA A 1 207 ? -5.242 -4.356 5.245 1.00 84.62 207 ALA A O 1
ATOM 1597 N N . GLN A 1 208 ? -4.452 -3.103 3.572 1.00 85.75 208 GLN A N 1
ATOM 1598 C CA . GLN A 1 208 ? -5.159 -1.888 3.967 1.00 85.75 208 GLN A CA 1
ATOM 1599 C C . GLN A 1 208 ? -6.681 -2.060 3.845 1.00 85.75 208 GLN A C 1
ATOM 1601 O O . GLN A 1 208 ? -7.428 -1.607 4.714 1.00 85.75 208 GLN A O 1
ATOM 1606 N N . GLN A 1 209 ? -7.155 -2.734 2.795 1.00 91.50 209 GLN A N 1
ATOM 1607 C CA . GLN A 1 209 ? -8.577 -3.028 2.631 1.00 91.50 209 GLN A CA 1
ATOM 1608 C C . GLN A 1 209 ? -9.085 -4.000 3.703 1.00 91.50 209 GLN A C 1
ATOM 1610 O O . GLN A 1 209 ? -10.189 -3.821 4.218 1.00 91.50 209 GLN A O 1
ATOM 1615 N N . GLU A 1 210 ? -8.286 -5.003 4.063 1.00 87.94 210 GLU A N 1
ATOM 1616 C CA . GLU A 1 210 ? -8.610 -5.936 5.143 1.00 87.94 210 GLU A CA 1
ATOM 1617 C C . GLU A 1 210 ? -8.656 -5.231 6.504 1.00 87.94 210 GLU A C 1
ATOM 1619 O O . GLU A 1 210 ? -9.659 -5.351 7.203 1.00 87.94 210 GLU A O 1
ATOM 1624 N N . LEU A 1 211 ? -7.663 -4.390 6.817 1.00 87.38 211 LEU A N 1
ATOM 1625 C CA . LEU A 1 211 ? -7.651 -3.555 8.025 1.00 87.38 211 LEU A CA 1
ATOM 1626 C C . LEU A 1 211 ? -8.864 -2.625 8.112 1.00 87.38 211 LEU A C 1
ATOM 1628 O O . LEU A 1 211 ? -9.419 -2.412 9.187 1.00 87.38 211 LEU A O 1
ATOM 1632 N N . THR A 1 212 ? -9.300 -2.073 6.979 1.00 90.94 212 THR A N 1
ATOM 1633 C CA . THR A 1 212 ? -10.490 -1.214 6.948 1.00 90.94 212 THR A CA 1
ATOM 1634 C C . THR A 1 212 ? -11.741 -2.017 7.307 1.00 90.94 212 THR A C 1
ATOM 1636 O O . THR A 1 212 ? -12.554 -1.556 8.103 1.00 90.94 212 THR A O 1
ATOM 1639 N N . ARG A 1 213 ? -11.870 -3.249 6.797 1.00 90.69 213 ARG A N 1
ATOM 1640 C CA . ARG A 1 213 ? -12.993 -4.135 7.141 1.00 90.69 213 ARG A CA 1
ATOM 1641 C C . ARG A 1 213 ? -12.979 -4.550 8.607 1.00 90.69 213 ARG A C 1
ATOM 1643 O O . ARG A 1 213 ? -14.031 -4.523 9.239 1.00 90.69 213 ARG A O 1
ATOM 1650 N N . THR A 1 214 ? -11.817 -4.913 9.154 1.00 92.56 214 THR A N 1
ATOM 1651 C CA . THR A 1 214 ? -11.717 -5.286 10.574 1.00 92.56 214 THR A CA 1
ATOM 1652 C C . THR A 1 214 ? -12.053 -4.103 11.472 1.00 92.56 214 THR A C 1
ATOM 1654 O O . THR A 1 214 ? -12.776 -4.266 12.448 1.00 92.56 214 THR A O 1
ATOM 1657 N N . TRP A 1 215 ? -11.613 -2.900 11.100 1.00 89.62 215 TRP A N 1
ATOM 1658 C CA . TRP A 1 215 ? -11.933 -1.675 11.829 1.00 89.62 215 TRP A CA 1
ATOM 1659 C C . TRP A 1 215 ? -13.426 -1.330 11.776 1.00 89.62 215 TRP A C 1
ATOM 1661 O O . TRP A 1 215 ? -14.020 -0.939 12.779 1.00 89.62 215 TRP A O 1
ATOM 1671 N N . GLU A 1 216 ? -14.068 -1.482 10.616 1.00 91.62 216 GLU A N 1
ATOM 1672 C CA . GLU A 1 216 ? -15.518 -1.298 10.487 1.00 91.62 216 GLU A CA 1
ATOM 1673 C C . GLU A 1 216 ? -16.300 -2.306 11.333 1.00 91.62 216 GLU A C 1
ATOM 1675 O O . GLU A 1 216 ? -17.281 -1.929 11.980 1.00 91.62 216 GLU A O 1
ATOM 1680 N N . GLN A 1 217 ? -15.844 -3.559 11.371 1.00 93.44 217 GLN A N 1
ATOM 1681 C CA . GLN A 1 217 ? -16.439 -4.601 12.201 1.00 93.44 217 GLN A CA 1
ATOM 1682 C C . GLN A 1 217 ? -16.283 -4.287 13.693 1.00 93.44 217 GLN A C 1
ATOM 1684 O O . GLN A 1 217 ? -17.264 -4.343 14.428 1.00 93.44 217 GLN A O 1
ATOM 1689 N N . GLU A 1 218 ? -15.094 -3.874 14.131 1.00 89.38 218 GLU A N 1
ATOM 1690 C CA . GLU A 1 218 ? -14.840 -3.485 15.521 1.00 89.38 218 GLU A CA 1
ATOM 1691 C C . GLU A 1 218 ? -15.707 -2.288 15.939 1.00 89.38 218 GLU A C 1
ATOM 1693 O O . GLU A 1 218 ? -16.338 -2.313 16.995 1.00 89.38 218 GLU A O 1
ATOM 1698 N N . ARG A 1 219 ? -15.857 -1.273 15.076 1.00 87.88 219 ARG A N 1
ATOM 1699 C CA . ARG A 1 219 ? -16.770 -0.144 15.339 1.00 87.88 219 ARG A CA 1
ATOM 1700 C C . ARG A 1 219 ? -18.233 -0.571 15.440 1.00 87.88 219 ARG A C 1
ATOM 1702 O O . ARG A 1 219 ? -18.989 0.075 16.168 1.00 87.88 219 ARG A O 1
ATOM 1709 N N . ALA A 1 220 ? -18.653 -1.591 14.693 1.00 90.94 220 ALA A N 1
ATOM 1710 C CA . ALA A 1 220 ? -20.006 -2.128 14.794 1.00 90.94 220 ALA A CA 1
ATOM 1711 C C . ALA A 1 220 ? -20.218 -2.823 16.147 1.00 90.94 220 ALA A C 1
ATOM 1713 O O . ALA A 1 220 ? -21.193 -2.505 16.826 1.00 90.94 220 ALA A O 1
ATOM 1714 N N . THR A 1 221 ? -19.269 -3.662 16.572 1.00 93.38 221 THR A N 1
ATOM 1715 C CA . THR A 1 221 ? -19.301 -4.339 17.878 1.00 93.38 221 THR A CA 1
ATOM 1716 C C . THR A 1 221 ? -19.310 -3.338 19.032 1.00 93.38 221 THR A C 1
ATOM 1718 O O . THR A 1 221 ? -20.179 -3.403 19.893 1.00 93.38 221 THR A O 1
ATOM 1721 N N . VAL A 1 222 ? -18.428 -2.331 19.007 1.00 92.75 222 VAL A N 1
ATOM 1722 C CA . VAL A 1 222 ? -18.385 -1.281 20.043 1.00 92.75 222 VAL A CA 1
ATOM 1723 C C . VAL A 1 222 ? -19.706 -0.510 20.119 1.00 92.75 222 VAL A C 1
ATOM 1725 O O . VAL A 1 222 ? -20.158 -0.142 21.202 1.00 92.75 222 VAL A O 1
ATOM 1728 N N . ARG A 1 223 ? -20.360 -0.256 18.977 1.00 91.88 223 ARG A N 1
ATOM 1729 C CA . ARG A 1 223 ? -21.671 0.409 18.959 1.00 91.88 223 ARG A CA 1
ATOM 1730 C C . ARG A 1 223 ? -22.759 -0.471 19.576 1.00 91.88 223 ARG A C 1
ATOM 1732 O O . ARG A 1 223 ? -23.636 0.060 20.255 1.00 91.88 223 ARG A O 1
ATOM 1739 N N . GLU A 1 224 ? -22.716 -1.776 19.331 1.00 93.44 224 GLU A N 1
ATOM 1740 C CA . GLU A 1 224 ? -23.637 -2.737 19.939 1.00 93.44 224 GLU A CA 1
ATOM 1741 C C . GLU A 1 224 ? -23.440 -2.802 21.460 1.00 93.44 224 GLU A C 1
ATOM 1743 O O . GLU A 1 224 ? -24.411 -2.644 22.198 1.00 93.44 224 GLU A O 1
ATOM 1748 N N . GLU A 1 225 ? -22.194 -2.896 21.931 1.00 90.94 225 GLU A N 1
ATOM 1749 C CA . GLU A 1 225 ? -21.854 -2.875 23.361 1.00 90.94 225 GLU A CA 1
ATOM 1750 C C . GLU A 1 225 ? -22.256 -1.562 24.046 1.00 90.94 225 GLU A C 1
ATOM 1752 O O . GLU A 1 225 ? -22.810 -1.572 25.142 1.00 90.94 225 GLU A O 1
ATOM 1757 N N . MET A 1 226 ? -22.061 -0.409 23.399 1.00 84.12 226 MET A N 1
ATOM 1758 C CA . MET A 1 226 ? -22.591 0.858 23.921 1.00 84.12 226 MET A CA 1
ATOM 1759 C C . MET A 1 226 ? -24.120 0.849 24.001 1.00 84.12 226 MET A C 1
ATOM 1761 O O . MET A 1 226 ? -24.692 1.425 24.926 1.00 84.12 226 MET A O 1
ATOM 1765 N N . GLY A 1 227 ? -24.790 0.210 23.040 1.00 89.25 227 GLY A N 1
ATOM 1766 C CA . GLY A 1 227 ? -26.240 0.049 23.043 1.00 89.25 227 GLY A CA 1
ATOM 1767 C C . GLY A 1 227 ? -26.726 -0.770 24.239 1.00 89.25 227 GLY A C 1
ATOM 1768 O O . GLY A 1 227 ? -27.664 -0.352 24.922 1.00 89.25 227 GLY A O 1
ATOM 1769 N N . THR A 1 228 ? -26.067 -1.894 24.529 1.00 91.50 228 THR A N 1
ATOM 1770 C CA . THR A 1 228 ? -26.400 -2.749 25.679 1.00 91.50 228 THR A CA 1
ATOM 1771 C C . THR A 1 228 ? -26.052 -2.079 27.006 1.00 91.50 228 THR A C 1
ATOM 1773 O O . THR A 1 228 ? -26.852 -2.144 27.939 1.00 91.50 228 THR A O 1
ATOM 1776 N N . LEU A 1 229 ? -24.930 -1.355 27.082 1.00 89.12 229 LEU A N 1
ATOM 1777 C CA . LEU A 1 229 ? -24.553 -0.559 28.254 1.00 89.12 229 LEU A CA 1
ATOM 1778 C C . LEU A 1 229 ? -25.574 0.552 28.535 1.00 89.12 229 LEU A C 1
ATOM 1780 O O . LEU A 1 229 ? -25.940 0.804 29.678 1.00 89.12 229 LEU A O 1
ATOM 1784 N N . ASN A 1 230 ? -26.066 1.225 27.495 1.00 88.81 230 ASN A N 1
ATOM 1785 C CA . ASN A 1 230 ? -27.065 2.274 27.673 1.00 88.81 230 ASN A CA 1
ATOM 1786 C C . ASN A 1 230 ? -28.414 1.694 28.134 1.00 88.81 230 ASN A C 1
ATOM 1788 O O . ASN A 1 230 ? -29.096 2.294 28.965 1.00 88.81 230 ASN A O 1
ATOM 1792 N N . GLN A 1 231 ? -28.784 0.505 27.644 1.00 89.50 231 GLN A N 1
ATOM 1793 C CA . GLN A 1 231 ? -29.955 -0.221 28.143 1.00 89.50 231 GLN A CA 1
ATOM 1794 C C . GLN A 1 231 ? -29.787 -0.637 29.606 1.00 89.50 231 GLN A C 1
ATOM 1796 O O . GLN A 1 231 ? -30.701 -0.417 30.398 1.00 89.50 231 GLN A O 1
ATOM 1801 N N . SER A 1 232 ? -28.633 -1.190 29.991 1.00 88.81 232 SER A N 1
ATOM 1802 C CA . SER A 1 232 ? -28.387 -1.582 31.382 1.00 88.81 232 SER A CA 1
ATOM 1803 C C . SER A 1 232 ? -28.379 -0.372 32.319 1.00 88.81 232 SER A C 1
ATOM 1805 O O . SER A 1 232 ? -28.953 -0.438 33.404 1.00 88.81 232 SER A O 1
ATOM 1807 N N . HIS A 1 233 ? -27.836 0.765 31.878 1.00 83.19 233 HIS A N 1
ATOM 1808 C CA . HIS A 1 233 ? -27.890 2.018 32.628 1.00 83.19 233 HIS A CA 1
ATOM 1809 C C . HIS A 1 233 ? -29.328 2.535 32.804 1.00 83.19 233 HIS A C 1
ATOM 1811 O O . HIS A 1 233 ? -29.691 2.991 33.887 1.00 83.19 233 HIS A O 1
ATOM 1817 N N . ALA A 1 234 ? -30.173 2.432 31.772 1.00 85.81 234 ALA A N 1
ATOM 1818 C CA . ALA A 1 234 ? -31.586 2.803 31.872 1.00 85.81 234 ALA A CA 1
ATOM 1819 C C . ALA A 1 234 ? -32.347 1.924 32.881 1.00 85.81 234 ALA A C 1
ATOM 1821 O O . ALA A 1 234 ? -33.096 2.453 33.701 1.00 85.81 234 ALA A O 1
ATOM 1822 N N . VAL A 1 235 ? -32.106 0.607 32.866 1.00 89.56 235 VAL A N 1
ATOM 1823 C CA . VAL A 1 235 ? -32.682 -0.329 33.849 1.00 89.56 235 VAL A CA 1
ATOM 1824 C C . VAL A 1 235 ? -32.211 0.012 35.264 1.00 89.56 235 VAL A C 1
ATOM 1826 O O . VAL A 1 235 ? -33.023 0.069 36.182 1.00 89.56 235 VAL A O 1
ATOM 1829 N N . LEU A 1 236 ? -30.923 0.316 35.446 1.00 87.56 236 LEU A N 1
ATOM 1830 C CA . LEU A 1 236 ? -30.369 0.674 36.754 1.00 87.56 236 LEU A CA 1
ATOM 1831 C C . LEU A 1 236 ? -30.989 1.964 37.313 1.00 87.56 236 LEU A C 1
ATOM 1833 O O . LEU A 1 236 ? -31.285 2.035 38.506 1.00 87.56 236 LEU A O 1
ATOM 1837 N N . LEU A 1 237 ? -31.234 2.969 36.465 1.00 84.06 237 LEU A N 1
ATOM 183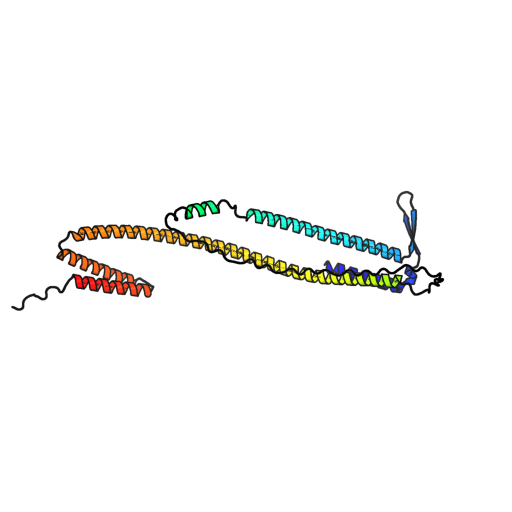8 C CA . LEU A 1 237 ? -31.942 4.190 36.866 1.00 84.06 237 LEU A CA 1
ATOM 1839 C C . LEU A 1 237 ? -33.390 3.909 37.288 1.00 84.06 237 LEU A C 1
ATOM 1841 O O . LEU A 1 237 ? -33.865 4.483 38.269 1.00 84.06 237 LEU A O 1
ATOM 1845 N N . GLU A 1 238 ? -34.088 3.022 36.577 1.00 89.50 238 GLU A N 1
ATOM 1846 C CA . GLU A 1 238 ? -35.442 2.600 36.946 1.00 89.50 238 GLU A CA 1
ATOM 1847 C C . GLU A 1 238 ? -35.451 1.864 38.296 1.00 89.50 238 GLU A C 1
ATOM 1849 O O . GLU A 1 238 ? -36.270 2.167 39.171 1.00 89.50 238 GLU A O 1
ATOM 1854 N N . GLU A 1 239 ? -34.504 0.946 38.505 1.00 86.25 239 GLU A N 1
ATOM 1855 C CA . GLU A 1 239 ? -34.349 0.226 39.770 1.00 86.25 239 GLU A CA 1
ATOM 1856 C C . GLU A 1 239 ? -34.004 1.165 40.930 1.00 86.25 239 GLU A C 1
ATOM 1858 O O . GLU A 1 239 ? -34.603 1.044 42.002 1.00 86.25 239 GLU A O 1
ATOM 1863 N N . MET A 1 240 ? -33.115 2.144 40.724 1.00 73.88 240 MET A N 1
ATOM 1864 C CA . MET A 1 240 ? -32.822 3.176 41.725 1.00 73.88 240 MET A CA 1
ATOM 1865 C C . MET A 1 240 ? -34.063 3.995 42.081 1.00 73.88 240 MET A C 1
ATOM 1867 O O . MET A 1 240 ? -34.333 4.198 43.265 1.00 73.88 240 MET A O 1
ATOM 1871 N N . GLY A 1 241 ? -34.857 4.411 41.089 1.00 82.31 241 GLY A N 1
ATOM 1872 C CA . GLY A 1 241 ? -36.107 5.135 41.338 1.00 82.31 241 GLY A CA 1
ATOM 1873 C C . GLY A 1 241 ? -37.104 4.311 42.160 1.00 82.31 241 GLY A C 1
ATOM 1874 O O . GLY A 1 241 ? -37.759 4.826 43.070 1.00 82.31 241 GLY A O 1
ATOM 1875 N N . ARG A 1 242 ? -37.184 3.000 41.906 1.00 86.56 242 ARG A N 1
ATOM 1876 C CA . ARG A 1 242 ? -38.009 2.081 42.703 1.00 86.56 242 ARG A CA 1
ATOM 1877 C C . ARG A 1 242 ? -37.471 1.913 44.126 1.00 86.56 242 ARG A C 1
ATOM 1879 O O . ARG A 1 242 ? -38.262 1.863 45.070 1.00 86.56 242 ARG A O 1
ATOM 1886 N N . LEU A 1 243 ? -36.151 1.843 44.287 1.00 83.38 243 LEU A N 1
ATOM 1887 C CA . LEU A 1 243 ? -35.495 1.759 45.592 1.00 83.38 243 LEU A CA 1
ATOM 1888 C C . LEU A 1 243 ? -35.764 3.019 46.429 1.00 83.38 243 LEU A C 1
ATOM 1890 O O . LEU A 1 243 ? -36.076 2.917 47.614 1.00 83.38 243 LEU A O 1
ATOM 1894 N N . GLU A 1 244 ? -35.710 4.199 45.811 1.00 79.88 244 GLU A N 1
ATOM 1895 C CA . GLU A 1 244 ? -36.011 5.477 46.464 1.00 79.88 244 GLU A CA 1
ATOM 1896 C C . GLU A 1 244 ? -37.467 5.531 46.948 1.00 79.88 244 GLU A C 1
ATOM 1898 O O . GLU A 1 244 ? -37.728 5.881 48.102 1.00 79.88 244 GLU A O 1
ATOM 1903 N N . GLN A 1 245 ? -38.418 5.071 46.127 1.00 85.38 245 GLN A N 1
ATOM 1904 C CA . GLN A 1 245 ? -39.823 4.943 46.535 1.00 85.38 245 GLN A CA 1
ATOM 1905 C C . GLN A 1 245 ? -39.999 3.979 47.719 1.00 85.38 245 GLN A C 1
ATOM 1907 O O . GLN A 1 245 ? -40.756 4.264 48.653 1.00 85.38 245 GLN A O 1
ATOM 1912 N N . GLN A 1 246 ? -39.289 2.846 47.717 1.00 81.06 246 GLN A N 1
ATOM 1913 C CA . GLN A 1 246 ? -39.311 1.894 48.832 1.00 81.06 246 GLN A CA 1
ATOM 1914 C C . GLN A 1 246 ? -38.702 2.488 50.107 1.00 81.06 246 GLN A C 1
ATOM 1916 O O . GLN A 1 246 ? -39.270 2.318 51.188 1.00 81.06 246 GLN A O 1
ATOM 1921 N N . LEU A 1 247 ? -37.595 3.225 49.998 1.00 76.44 247 LEU A N 1
ATOM 1922 C CA . LEU A 1 247 ? -36.987 3.950 51.116 1.00 76.44 247 LEU A CA 1
ATOM 1923 C C . LEU A 1 247 ? -37.931 5.016 51.676 1.00 76.44 247 LEU A C 1
ATOM 1925 O O . LEU A 1 247 ? -38.046 5.164 52.896 1.00 76.44 247 LEU A O 1
ATOM 1929 N N . GLN A 1 248 ? -38.667 5.714 50.812 1.00 83.88 248 GLN A N 1
ATOM 1930 C CA . GLN A 1 248 ? -39.657 6.693 51.242 1.00 83.88 248 GLN A CA 1
ATOM 1931 C C . GLN A 1 248 ? -40.820 6.028 51.994 1.00 83.88 248 GLN A C 1
ATOM 1933 O O . GLN A 1 248 ? -41.233 6.535 53.038 1.00 83.88 248 GLN A O 1
ATOM 1938 N N . ALA A 1 249 ? -41.290 4.859 51.549 1.00 81.75 249 ALA A N 1
ATOM 1939 C CA . ALA A 1 249 ? -42.267 4.060 52.295 1.00 81.75 249 ALA A CA 1
ATOM 1940 C C . ALA A 1 249 ? -41.701 3.571 53.645 1.00 81.75 249 ALA A C 1
ATOM 1942 O O . ALA A 1 249 ? -42.374 3.665 54.674 1.00 81.75 249 ALA A O 1
ATOM 1943 N N . LEU A 1 250 ? -40.437 3.132 53.676 1.00 78.94 250 LEU A N 1
ATOM 1944 C CA . LEU A 1 250 ? -39.725 2.727 54.898 1.00 78.94 250 LEU A CA 1
ATOM 1945 C C . LEU A 1 250 ? -39.558 3.878 55.901 1.00 78.94 250 LEU A C 1
ATOM 1947 O O . LEU A 1 250 ? -39.592 3.658 57.114 1.00 78.94 250 LEU A O 1
ATOM 1951 N N . SER A 1 251 ? -39.426 5.116 55.421 1.00 79.50 251 SER A N 1
ATOM 1952 C CA . SER A 1 251 ? -39.310 6.308 56.269 1.00 79.50 251 SER A CA 1
ATOM 1953 C C . SER A 1 251 ? -40.577 6.610 57.083 1.00 79.50 251 SER A C 1
ATOM 1955 O O . SER A 1 251 ? -40.495 7.295 58.105 1.00 79.50 251 SER A O 1
ATOM 1957 N N . GLN A 1 252 ? -41.727 6.060 56.683 1.00 82.31 252 GLN A N 1
ATOM 1958 C CA . GLN A 1 252 ? -42.9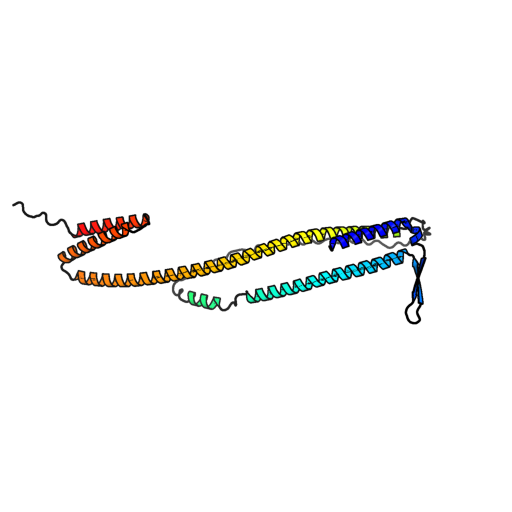95 6.205 57.402 1.00 82.31 252 GLN A CA 1
ATOM 1959 C C . GLN A 1 252 ? -43.171 5.165 58.520 1.00 82.31 252 GLN A C 1
ATOM 1961 O O . GLN A 1 252 ? -44.048 5.314 59.369 1.00 82.31 252 GLN A O 1
ATOM 1966 N N . LEU A 1 253 ? -42.332 4.122 58.565 1.00 82.31 253 LEU A N 1
ATOM 1967 C CA . LEU A 1 253 ? -42.393 3.098 59.607 1.00 82.31 253 LEU A CA 1
ATOM 1968 C C . LEU A 1 253 ? -41.746 3.561 60.928 1.00 82.31 253 LEU A C 1
ATOM 1970 O O . LEU A 1 253 ? -40.784 4.340 60.907 1.00 82.31 253 LEU A O 1
ATOM 1974 N N . PRO A 1 254 ? -42.210 3.040 62.083 1.00 82.00 254 PRO A N 1
ATOM 1975 C CA . PRO A 1 254 ? -41.605 3.296 63.390 1.00 82.00 254 PRO A CA 1
ATOM 1976 C C . PRO A 1 254 ? -40.106 2.960 63.414 1.00 82.00 254 PRO A C 1
ATOM 1978 O O . PRO A 1 254 ? -39.681 1.957 62.837 1.00 82.00 254 PRO A O 1
ATOM 1981 N N . GLY A 1 255 ? -39.308 3.780 64.108 1.00 75.75 255 GLY A N 1
ATOM 1982 C CA . GLY A 1 255 ? -37.839 3.721 64.068 1.00 75.75 255 GLY A CA 1
ATOM 1983 C C . GLY A 1 255 ? -37.236 2.348 64.390 1.00 75.75 255 GLY A C 1
ATOM 1984 O O . GLY A 1 255 ? -36.313 1.917 63.708 1.00 75.75 255 GLY A O 1
ATOM 1985 N N . GLU A 1 256 ? -37.795 1.620 65.356 1.00 76.69 256 GLU A N 1
ATOM 1986 C CA . GLU A 1 256 ? -37.298 0.291 65.750 1.00 76.69 256 GLU A CA 1
ATOM 1987 C C . GLU A 1 256 ? -37.591 -0.802 64.708 1.00 76.69 256 GLU A C 1
ATOM 1989 O O . GLU A 1 256 ? -36.766 -1.683 64.466 1.00 76.69 256 GLU A O 1
ATOM 1994 N N . VAL A 1 257 ? -38.736 -0.718 64.020 1.00 78.00 257 VAL A N 1
ATOM 1995 C CA . VAL A 1 257 ? -39.064 -1.631 62.912 1.00 78.00 257 VAL A CA 1
ATOM 1996 C C . VAL A 1 257 ? -38.167 -1.333 61.714 1.00 78.00 257 VAL A C 1
ATOM 1998 O O . VAL A 1 257 ? -37.650 -2.252 61.086 1.00 78.00 257 VAL A O 1
ATOM 2001 N N . ARG A 1 258 ? -37.921 -0.048 61.440 1.00 76.50 258 ARG A N 1
ATOM 2002 C CA . ARG A 1 258 ? -37.042 0.408 60.359 1.00 76.50 258 ARG A CA 1
ATOM 2003 C C . ARG A 1 258 ? -35.609 -0.093 60.531 1.00 76.50 258 ARG A C 1
ATOM 2005 O O . ARG A 1 258 ? -35.054 -0.617 59.574 1.00 76.50 258 ARG A O 1
ATOM 2012 N N . LYS A 1 259 ? -35.033 0.012 61.734 1.00 77.38 259 LYS A N 1
ATOM 2013 C CA . LYS A 1 259 ? -33.669 -0.472 62.024 1.00 77.38 259 LYS A CA 1
ATOM 2014 C C . LYS A 1 259 ? -33.526 -1.970 61.762 1.00 77.38 259 LYS A C 1
ATOM 2016 O O . LYS A 1 259 ? -32.627 -2.365 61.031 1.00 77.38 259 LYS A O 1
ATOM 2021 N N . ARG A 1 260 ? -34.453 -2.793 62.273 1.00 76.44 260 ARG A N 1
ATOM 2022 C CA . ARG A 1 260 ? -34.439 -4.249 62.034 1.00 76.44 260 ARG A CA 1
ATOM 2023 C C . ARG A 1 260 ? -34.601 -4.612 60.562 1.00 76.44 260 ARG A C 1
ATOM 2025 O O . ARG A 1 260 ? -33.954 -5.539 60.088 1.00 76.44 260 ARG A O 1
ATOM 2032 N N . LEU A 1 261 ? -35.454 -3.891 59.837 1.00 78.00 261 LEU A N 1
ATOM 2033 C CA . LEU A 1 261 ? -35.701 -4.158 58.420 1.00 78.00 261 LEU A CA 1
ATOM 2034 C C . LEU A 1 261 ? -34.493 -3.752 57.557 1.00 78.00 261 LEU A C 1
ATOM 2036 O O . LEU A 1 261 ? -34.102 -4.508 56.673 1.00 78.00 261 LEU A O 1
ATOM 2040 N N . ILE A 1 262 ? -33.846 -2.622 57.872 1.00 80.69 262 ILE A N 1
ATOM 2041 C CA . ILE A 1 262 ? -32.587 -2.196 57.239 1.00 80.69 262 ILE A CA 1
ATOM 2042 C C . ILE A 1 262 ? -31.455 -3.180 57.563 1.00 80.69 262 ILE A C 1
ATOM 2044 O O . ILE A 1 262 ? -30.756 -3.596 56.647 1.00 80.69 262 ILE A O 1
ATOM 2048 N N . ALA A 1 263 ? -31.300 -3.612 58.818 1.00 76.19 263 ALA A N 1
ATOM 2049 C CA . ALA A 1 263 ? -30.284 -4.598 59.199 1.00 76.19 263 ALA A CA 1
ATOM 2050 C C . ALA A 1 263 ? -30.482 -5.942 58.472 1.00 76.19 263 ALA A C 1
ATOM 2052 O O . ALA A 1 263 ? -29.529 -6.513 57.942 1.00 76.19 263 ALA A O 1
ATOM 2053 N N . GLY A 1 264 ? -31.730 -6.416 58.367 1.00 79.44 264 GLY A N 1
ATOM 2054 C CA . GLY A 1 264 ? -32.068 -7.608 57.587 1.00 79.44 264 GLY A CA 1
ATOM 2055 C C . GLY A 1 264 ? -31.748 -7.456 56.097 1.00 79.44 264 GLY A C 1
ATOM 2056 O O . GLY A 1 264 ? -31.195 -8.374 55.494 1.00 79.44 264 GLY A O 1
ATOM 2057 N N . PHE A 1 265 ? -32.030 -6.288 55.513 1.00 82.56 265 PHE A N 1
ATOM 2058 C CA . PHE A 1 265 ? -31.700 -5.991 54.117 1.00 82.56 265 PHE A CA 1
ATOM 2059 C C . PHE A 1 265 ? -30.187 -5.920 53.872 1.00 82.56 265 PHE A C 1
ATOM 2061 O O . PHE A 1 265 ? -29.697 -6.497 52.902 1.00 82.56 265 PHE A O 1
ATOM 2068 N N . LEU A 1 266 ? -29.433 -5.261 54.758 1.00 80.56 266 LEU A N 1
ATOM 2069 C CA . LEU A 1 266 ? -27.968 -5.192 54.702 1.00 80.56 266 LEU A CA 1
ATOM 2070 C C . LEU A 1 266 ? -27.342 -6.588 54.784 1.00 80.56 266 LEU A C 1
ATOM 2072 O O . LEU A 1 266 ? -26.403 -6.896 54.058 1.00 80.56 266 LEU A O 1
ATOM 2076 N N . ARG A 1 267 ? -27.907 -7.472 55.610 1.00 78.81 267 ARG A N 1
ATOM 2077 C CA . ARG A 1 267 ? -27.448 -8.858 55.728 1.00 78.81 267 ARG A CA 1
ATOM 2078 C C . ARG A 1 267 ? -27.769 -9.700 54.491 1.00 78.81 267 ARG A C 1
ATOM 2080 O O . ARG A 1 267 ? -26.923 -10.483 54.065 1.00 78.81 267 ARG A O 1
ATOM 2087 N N . ASP A 1 268 ? -28.956 -9.537 53.902 1.00 83.56 268 ASP A N 1
ATOM 2088 C CA . ASP A 1 268 ? -29.315 -10.215 52.644 1.00 83.56 268 ASP A CA 1
ATOM 2089 C C . ASP A 1 268 ? -28.419 -9.747 51.488 1.00 83.56 268 ASP A C 1
ATOM 2091 O O . ASP A 1 268 ? -27.879 -10.559 50.738 1.00 83.56 268 ASP A O 1
ATOM 2095 N N . THR A 1 269 ? -28.189 -8.435 51.381 1.00 81.56 269 THR A N 1
ATOM 2096 C CA . THR A 1 269 ? -27.297 -7.858 50.362 1.00 81.56 269 THR A CA 1
ATOM 2097 C C . THR A 1 269 ? -25.841 -8.263 50.566 1.00 81.56 269 THR A C 1
ATOM 2099 O O . THR A 1 269 ? -25.193 -8.627 49.587 1.00 81.56 269 THR A O 1
ATOM 2102 N N . ALA A 1 270 ? -25.347 -8.317 51.807 1.00 76.25 270 ALA A N 1
ATOM 2103 C CA . ALA A 1 270 ? -24.030 -8.872 52.115 1.00 76.25 270 ALA A CA 1
ATOM 2104 C C . ALA A 1 270 ? -23.926 -10.339 51.660 1.00 76.25 270 ALA A C 1
ATOM 2106 O O . ALA A 1 270 ? -22.965 -10.705 50.985 1.00 76.25 270 ALA A O 1
ATOM 2107 N N . GLY A 1 271 ? -24.927 -11.174 51.958 1.00 80.88 271 GLY A N 1
ATOM 2108 C CA . GLY A 1 271 ? -24.953 -12.575 51.522 1.00 80.88 271 GLY A CA 1
ATOM 2109 C C . GLY A 1 271 ? -24.923 -12.733 49.997 1.00 80.88 271 GLY A C 1
ATOM 2110 O O . GLY A 1 271 ? -24.211 -13.591 49.474 1.00 80.88 271 GLY A O 1
ATOM 2111 N N . ARG A 1 272 ? -25.639 -11.869 49.267 1.00 82.00 272 ARG A N 1
ATOM 2112 C CA . ARG A 1 272 ? -25.612 -11.847 47.794 1.00 82.00 272 ARG A CA 1
ATOM 2113 C C . ARG A 1 272 ? -24.282 -11.350 47.232 1.00 82.00 272 ARG A C 1
ATOM 2115 O O . ARG A 1 272 ? -23.821 -11.915 46.246 1.00 82.00 272 ARG A O 1
ATOM 2122 N N . ALA A 1 273 ? -23.665 -10.342 47.848 1.00 74.75 273 ALA A N 1
ATOM 2123 C CA . ALA A 1 273 ? -22.346 -9.849 47.450 1.00 74.75 273 ALA A CA 1
ATOM 2124 C C . ALA A 1 273 ? -21.280 -10.948 47.587 1.00 74.75 273 ALA A C 1
ATOM 2126 O O . ALA A 1 273 ? -20.546 -11.201 46.636 1.00 74.75 273 ALA A O 1
ATOM 2127 N N . ALA A 1 274 ? -21.282 -11.683 48.704 1.00 77.00 274 ALA A N 1
ATOM 2128 C CA . ALA A 1 274 ? -20.400 -12.836 48.894 1.00 77.00 274 ALA A CA 1
ATOM 2129 C C . ALA A 1 274 ? -20.660 -13.939 47.853 1.00 77.00 274 ALA A C 1
ATOM 2131 O O . ALA A 1 274 ? -19.726 -14.499 47.284 1.00 77.00 274 ALA A O 1
ATOM 2132 N N . PHE A 1 275 ? -21.929 -14.227 47.542 1.00 83.88 275 PHE A N 1
ATOM 2133 C CA . PHE A 1 275 ? -22.274 -15.201 46.504 1.00 83.88 275 PHE A CA 1
ATOM 2134 C C . PHE A 1 275 ? -21.785 -14.775 45.110 1.00 83.88 275 PHE A C 1
ATOM 2136 O O . PHE A 1 275 ? -21.214 -15.594 44.392 1.00 83.88 275 PHE A O 1
ATOM 2143 N N . LEU A 1 276 ? -21.934 -13.502 44.736 1.00 80.75 276 LEU A N 1
ATOM 2144 C CA . LEU A 1 276 ? -21.392 -12.969 43.480 1.00 80.75 276 LEU A CA 1
ATOM 2145 C C . LEU A 1 276 ? -19.858 -13.013 43.456 1.00 80.75 276 LEU A C 1
ATOM 2147 O O . LEU A 1 276 ? -19.285 -13.401 42.441 1.00 80.75 276 LEU A O 1
ATOM 2151 N N . GLY A 1 277 ? -19.202 -12.732 44.585 1.00 77.00 277 GLY A N 1
ATOM 2152 C CA . GLY A 1 277 ? -17.754 -12.892 44.744 1.00 77.00 277 GLY A CA 1
ATOM 2153 C C . GLY A 1 277 ? -17.271 -14.330 44.514 1.00 77.00 277 GLY A C 1
ATOM 2154 O O . GLY A 1 277 ? -16.151 -14.538 44.059 1.00 77.00 277 GLY A O 1
ATOM 2155 N N . THR A 1 278 ? -18.109 -15.349 44.746 1.00 81.38 278 THR A N 1
ATOM 2156 C CA . THR A 1 278 ? -17.762 -16.743 44.397 1.00 81.38 278 THR A CA 1
ATOM 2157 C C . THR A 1 278 ? -17.903 -17.082 42.913 1.00 81.38 278 THR A C 1
ATOM 2159 O O . THR A 1 278 ? -17.366 -18.105 42.492 1.00 81.38 278 THR A O 1
ATOM 2162 N N . GLN A 1 279 ? -18.602 -16.254 42.130 1.00 79.56 279 GLN A N 1
ATOM 2163 C CA . GLN A 1 279 ? -18.825 -16.471 40.696 1.00 79.56 279 GLN A CA 1
ATOM 2164 C C . GLN A 1 279 ? -17.942 -15.610 39.786 1.00 79.56 279 GLN A C 1
ATOM 2166 O O . GLN A 1 279 ? -17.925 -15.845 38.581 1.00 79.56 279 GLN A O 1
ATOM 2171 N N . MET A 1 280 ? -17.225 -14.621 40.324 1.00 78.62 280 MET A N 1
ATOM 2172 C CA . MET A 1 280 ? -16.311 -13.802 39.527 1.00 78.62 280 MET A CA 1
ATOM 2173 C C . MET A 1 280 ? -14.956 -14.486 39.325 1.00 78.62 280 MET A C 1
ATOM 2175 O O . MET A 1 280 ? -14.377 -15.030 40.263 1.00 78.62 280 MET A O 1
ATOM 2179 N N . GLU A 1 281 ? -14.457 -14.439 38.086 1.00 76.38 281 GLU A N 1
ATOM 2180 C CA . GLU A 1 281 ? -13.143 -14.977 37.702 1.00 76.38 281 GLU A CA 1
ATOM 2181 C C . GLU A 1 281 ? -11.994 -13.994 37.980 1.00 76.38 281 GLU A C 1
ATOM 2183 O O . GLU A 1 281 ? -10.854 -14.421 38.143 1.00 76.38 281 GLU A O 1
ATOM 2188 N N . ASP A 1 282 ? -12.281 -12.690 38.049 1.00 88.56 282 ASP A N 1
ATOM 2189 C CA . ASP A 1 282 ? -11.275 -11.652 38.283 1.00 88.56 282 ASP A CA 1
ATOM 2190 C C . ASP A 1 282 ? -11.047 -11.419 39.786 1.00 88.56 282 ASP A C 1
ATOM 2192 O O . ASP A 1 282 ? -11.938 -10.972 40.516 1.00 88.56 282 ASP A O 1
ATOM 2196 N N . GLU A 1 283 ? -9.824 -11.698 40.240 1.00 85.31 283 GLU A N 1
ATOM 2197 C CA . GLU A 1 283 ? -9.381 -11.551 41.631 1.00 85.31 283 GLU A CA 1
ATOM 2198 C C . GLU A 1 283 ? -9.525 -10.099 42.124 1.00 85.31 283 GLU A C 1
ATOM 2200 O O . GLU A 1 283 ? -9.925 -9.866 43.263 1.00 85.31 283 GLU A O 1
ATOM 2205 N N . ALA A 1 284 ? -9.306 -9.109 41.249 1.00 80.88 284 ALA A N 1
ATOM 2206 C CA . ALA A 1 284 ? -9.431 -7.698 41.619 1.00 80.88 284 ALA A CA 1
ATOM 2207 C C . ALA A 1 284 ? -10.887 -7.299 41.904 1.00 80.88 284 ALA A C 1
ATOM 2209 O O . ALA A 1 284 ? -11.162 -6.492 42.794 1.00 80.88 284 ALA A O 1
ATOM 2210 N N . GLN A 1 285 ? -11.837 -7.865 41.158 1.00 74.69 285 GLN A N 1
ATOM 2211 C CA . GLN A 1 285 ? -13.263 -7.624 41.385 1.00 74.69 285 GLN A CA 1
ATOM 2212 C C . GLN A 1 285 ? -13.762 -8.364 42.631 1.00 74.69 285 GLN A C 1
ATOM 2214 O O . GLN A 1 285 ? -14.628 -7.855 43.348 1.00 74.69 285 GLN A O 1
ATOM 2219 N N . ARG A 1 286 ? -13.173 -9.528 42.924 1.00 85.75 286 ARG A N 1
ATOM 2220 C CA . ARG A 1 286 ? -13.458 -10.326 44.118 1.00 85.75 286 ARG A CA 1
ATOM 2221 C C . ARG A 1 286 ? -13.083 -9.599 45.409 1.00 85.75 286 ARG A C 1
ATOM 2223 O O . ARG A 1 286 ? -13.930 -9.490 46.291 1.00 85.75 286 ARG A O 1
ATOM 2230 N N . ASP A 1 287 ? -11.889 -9.009 45.471 1.00 86.56 287 ASP A N 1
ATOM 2231 C CA . ASP A 1 287 ? -11.437 -8.226 46.633 1.00 86.56 287 ASP A CA 1
ATOM 2232 C C . ASP A 1 287 ? -12.365 -7.033 46.928 1.00 86.56 287 ASP A C 1
ATOM 2234 O O . ASP A 1 287 ? -12.649 -6.708 48.084 1.00 86.56 287 ASP A O 1
ATOM 2238 N N . ILE A 1 288 ? -12.888 -6.380 45.882 1.00 84.88 288 ILE A N 1
ATOM 2239 C CA . ILE A 1 288 ? -13.846 -5.273 46.033 1.00 84.88 288 ILE A CA 1
ATOM 2240 C C . ILE A 1 288 ? -15.173 -5.782 46.612 1.00 84.88 288 ILE A C 1
ATOM 2242 O O . ILE A 1 288 ? -15.738 -5.147 47.506 1.00 84.88 288 ILE A O 1
ATOM 2246 N N . LEU A 1 289 ? -15.676 -6.913 46.113 1.00 81.81 289 LEU A N 1
ATOM 2247 C CA . LEU A 1 289 ? -16.914 -7.533 46.592 1.00 81.81 289 LEU A CA 1
ATOM 2248 C C . LEU A 1 289 ? -16.800 -8.005 48.047 1.00 81.81 289 LEU A C 1
ATOM 2250 O O . LEU A 1 289 ? -17.737 -7.784 48.818 1.00 81.81 289 LEU A O 1
ATOM 2254 N N . ASP A 1 290 ? -15.658 -8.566 48.441 1.00 82.94 290 ASP A N 1
ATOM 2255 C CA . ASP A 1 290 ? -15.387 -8.977 49.823 1.00 82.94 290 ASP A CA 1
ATOM 2256 C C . ASP A 1 290 ? -15.322 -7.764 50.764 1.00 82.94 290 ASP A C 1
ATOM 2258 O O . ASP A 1 290 ? -15.949 -7.761 51.827 1.00 82.94 290 ASP A O 1
ATOM 2262 N N . GLY A 1 291 ? -14.681 -6.671 50.336 1.00 85.75 291 GLY A N 1
ATOM 2263 C CA . GLY A 1 291 ? -14.681 -5.418 51.095 1.00 85.75 291 GLY A CA 1
ATOM 2264 C C . GLY A 1 291 ? -16.075 -4.786 51.239 1.00 85.75 291 GLY A C 1
ATOM 2265 O O . GLY A 1 291 ? -16.385 -4.172 52.263 1.00 85.75 291 GLY A O 1
ATOM 2266 N N . ILE A 1 292 ? -16.946 -4.932 50.234 1.00 83.69 292 ILE A N 1
ATOM 2267 C CA . ILE A 1 292 ? -18.351 -4.499 50.319 1.00 83.69 292 ILE A CA 1
ATOM 2268 C C . ILE A 1 292 ? -19.131 -5.396 51.285 1.00 83.69 292 ILE A C 1
ATOM 2270 O O . ILE A 1 292 ? -19.902 -4.882 52.097 1.00 83.69 292 ILE A O 1
ATOM 2274 N N . HIS A 1 293 ? -18.926 -6.713 51.225 1.00 85.75 293 HIS A N 1
ATOM 2275 C CA . HIS A 1 293 ? -19.555 -7.675 52.129 1.00 85.75 293 HIS A CA 1
ATOM 2276 C C . HIS A 1 293 ? -19.254 -7.351 53.598 1.00 85.75 293 HIS A C 1
ATOM 2278 O O . HIS A 1 293 ? -20.185 -7.227 54.397 1.00 85.75 293 HIS A O 1
ATOM 2284 N N . GLU A 1 294 ? -17.978 -7.138 53.927 1.00 85.38 294 GLU A N 1
ATOM 2285 C CA . GLU A 1 294 ? -17.524 -6.818 55.284 1.00 85.38 294 GLU A CA 1
ATOM 2286 C C . GLU A 1 294 ? -18.177 -5.526 55.804 1.00 85.38 294 GLU A C 1
ATOM 2288 O O . GLU A 1 294 ? -18.791 -5.516 56.872 1.00 85.38 294 GLU A O 1
ATOM 2293 N N . ARG A 1 295 ? -18.180 -4.456 54.996 1.00 86.00 295 ARG A N 1
ATOM 2294 C CA . ARG A 1 295 ? -18.814 -3.177 55.369 1.00 86.00 295 ARG A CA 1
ATOM 2295 C C . ARG A 1 295 ? -20.324 -3.288 55.573 1.00 86.00 295 ARG A C 1
ATOM 2297 O O . ARG A 1 295 ? -20.867 -2.653 56.476 1.00 86.00 295 ARG A O 1
ATOM 2304 N N . LEU A 1 296 ? -21.019 -4.056 54.731 1.00 82.19 296 LEU A N 1
ATOM 2305 C CA . LEU A 1 296 ? -22.463 -4.268 54.870 1.00 82.19 296 LEU A CA 1
ATOM 2306 C C . LEU A 1 296 ? -22.790 -5.070 56.135 1.00 82.19 296 LEU A C 1
ATOM 2308 O O . LEU A 1 296 ? -23.786 -4.782 56.802 1.00 82.19 296 LEU A O 1
ATOM 2312 N N . GLN A 1 297 ? -21.952 -6.047 56.481 1.00 84.00 297 GLN A N 1
ATOM 2313 C CA . GLN A 1 297 ? -22.112 -6.859 57.682 1.00 84.00 297 GLN A CA 1
ATOM 2314 C C . GLN A 1 297 ? -21.834 -6.063 58.966 1.00 84.00 297 GLN A C 1
ATOM 2316 O O . GLN A 1 297 ? -22.582 -6.204 59.941 1.00 84.00 297 GLN A O 1
ATOM 2321 N N . ASP A 1 298 ? -20.829 -5.190 58.952 1.00 86.12 298 ASP A N 1
ATOM 2322 C CA . ASP A 1 298 ? -20.535 -4.277 60.059 1.00 86.12 298 ASP A CA 1
ATOM 2323 C C . ASP A 1 298 ? -21.683 -3.290 60.291 1.00 86.12 298 ASP A C 1
ATOM 2325 O O . ASP A 1 298 ? -22.190 -3.183 61.409 1.00 86.12 298 ASP A O 1
ATOM 2329 N N . LEU A 1 299 ? -22.181 -2.650 59.226 1.00 82.62 299 LEU A N 1
ATOM 2330 C CA . LEU A 1 299 ? -23.334 -1.746 59.308 1.00 82.62 299 LEU A CA 1
ATOM 2331 C C . LEU A 1 299 ? -24.587 -2.464 59.823 1.00 82.62 299 LEU A C 1
ATOM 2333 O O . LEU A 1 299 ? -25.310 -1.919 60.657 1.00 82.62 299 LEU A O 1
ATOM 2337 N N . ALA A 1 300 ? -24.851 -3.692 59.362 1.00 80.75 300 ALA A N 1
ATOM 2338 C CA . ALA A 1 300 ? -25.977 -4.487 59.851 1.00 80.75 300 ALA A CA 1
ATOM 2339 C C . ALA A 1 300 ? -25.868 -4.764 61.360 1.00 80.75 300 ALA A C 1
ATOM 2341 O O . ALA A 1 300 ? -26.861 -4.647 62.079 1.00 80.75 300 ALA A O 1
ATOM 2342 N N . SER A 1 301 ? -24.661 -5.089 61.830 1.00 83.88 301 SER A N 1
ATOM 2343 C CA . SER A 1 301 ? -24.377 -5.388 63.237 1.00 83.88 301 SER A CA 1
ATOM 2344 C C . SER A 1 301 ? -24.482 -4.144 64.127 1.00 83.88 301 SER A C 1
ATOM 2346 O O . SER A 1 301 ? -24.986 -4.221 65.247 1.00 83.88 301 SER A O 1
ATOM 2348 N N . GLU A 1 302 ? -24.061 -2.982 63.624 1.00 85.38 302 GLU A N 1
ATOM 2349 C CA . GLU A 1 302 ? -24.183 -1.695 64.317 1.00 85.38 302 GLU A CA 1
ATOM 2350 C C . GLU A 1 302 ? -25.652 -1.254 64.454 1.00 85.38 302 GLU A C 1
ATOM 2352 O O . GLU A 1 302 ? -26.075 -0.786 65.515 1.00 85.38 302 GLU A O 1
ATOM 2357 N N . LEU A 1 303 ? -26.460 -1.466 63.409 1.00 76.31 303 LEU A N 1
ATOM 2358 C CA . LEU A 1 303 ? -27.889 -1.127 63.378 1.00 76.31 303 LEU A CA 1
ATOM 2359 C C . LEU A 1 303 ? -28.763 -2.008 64.282 1.00 76.31 303 LEU A C 1
ATOM 2361 O O . LEU A 1 303 ? -29.817 -1.548 64.732 1.00 76.31 303 LEU A O 1
ATOM 2365 N N . GLU A 1 304 ? -28.355 -3.249 64.553 1.00 76.88 304 GLU A N 1
ATOM 2366 C CA . GLU A 1 304 ? -29.060 -4.147 65.478 1.00 76.88 304 GLU A CA 1
ATOM 2367 C C . GLU A 1 304 ? -28.856 -3.740 66.951 1.00 76.88 304 GLU A C 1
ATOM 2369 O O . GLU A 1 304 ? -29.696 -4.055 67.799 1.00 76.88 304 GLU A O 1
ATOM 2374 N N . GLY A 1 305 ? -27.799 -2.964 67.232 1.00 64.81 305 GLY A N 1
ATOM 2375 C CA . GLY A 1 305 ? -27.405 -2.525 68.569 1.00 64.81 305 GLY A CA 1
ATOM 2376 C C . GLY A 1 305 ? -27.024 -3.695 69.490 1.00 64.81 305 GLY A C 1
ATOM 2377 O O . GLY A 1 305 ? -27.329 -4.855 69.207 1.00 64.81 305 GLY A O 1
ATOM 2378 N N . PRO A 1 306 ? -26.364 -3.446 70.637 1.00 57.16 306 PRO A N 1
ATOM 2379 C CA . PRO A 1 306 ? -26.222 -4.477 71.651 1.00 57.16 306 PRO A CA 1
ATOM 2380 C C . PRO A 1 306 ? -27.632 -4.810 72.135 1.00 57.16 306 PRO A C 1
ATOM 2382 O O . PRO A 1 306 ? -28.228 -4.037 72.881 1.00 57.16 306 PRO A O 1
ATOM 2385 N N . ALA A 1 307 ? -28.181 -5.929 71.664 1.00 53.84 307 ALA A N 1
ATOM 2386 C CA . ALA A 1 307 ? -29.440 -6.473 72.136 1.00 53.84 307 ALA A CA 1
ATOM 2387 C C . ALA A 1 307 ? -29.348 -6.636 73.655 1.00 53.84 307 ALA A C 1
ATOM 2389 O O . ALA A 1 307 ? -28.752 -7.589 74.151 1.00 53.84 307 ALA A O 1
ATOM 2390 N N . ASP A 1 308 ? -29.849 -5.623 74.356 1.00 50.25 308 ASP A N 1
ATOM 2391 C CA . ASP A 1 308 ? -30.343 -5.612 75.720 1.00 50.25 308 ASP A CA 1
ATOM 2392 C C . ASP A 1 308 ? -29.818 -6.776 76.584 1.00 50.25 308 ASP A C 1
ATOM 2394 O O . ASP A 1 308 ? -30.544 -7.691 76.970 1.00 50.25 308 ASP A O 1
ATOM 2398 N N . ARG A 1 309 ? -28.517 -6.740 76.912 1.00 49.44 309 ARG A N 1
ATOM 2399 C CA . ARG A 1 309 ? -27.955 -7.484 78.055 1.00 49.44 309 ARG A CA 1
ATOM 2400 C C . ARG A 1 309 ? -28.228 -6.742 79.372 1.00 49.44 309 ARG A C 1
ATOM 2402 O O . ARG A 1 309 ? -27.484 -6.900 80.333 1.00 49.44 309 ARG A O 1
ATOM 2409 N N . THR A 1 310 ? -29.300 -5.955 79.435 1.00 49.66 310 THR A N 1
ATOM 2410 C CA . THR A 1 310 ? -29.864 -5.394 80.668 1.00 49.66 310 THR A CA 1
ATOM 2411 C C . THR A 1 310 ? -31.116 -6.170 81.099 1.00 49.66 310 THR A C 1
ATOM 2413 O O . THR A 1 310 ? -32.064 -5.634 81.659 1.00 49.66 310 THR A O 1
ATOM 2416 N N . GLY A 1 311 ? -31.100 -7.493 80.914 1.00 48.59 311 GLY A N 1
ATOM 2417 C CA . GLY A 1 311 ? -32.001 -8.420 81.594 1.00 48.59 311 GLY A CA 1
ATOM 2418 C C . GLY A 1 311 ? -31.453 -8.837 82.962 1.00 48.59 311 GLY A C 1
ATOM 2419 O O . GLY A 1 311 ? -30.802 -9.868 83.060 1.00 48.59 311 GLY A O 1
ATOM 2420 N N . LYS A 1 312 ? -31.744 -8.031 83.992 1.00 48.00 312 LYS A N 1
ATOM 2421 C CA . LYS A 1 312 ? -31.862 -8.388 85.425 1.00 48.00 312 LYS A CA 1
ATOM 2422 C C . LYS A 1 312 ? -30.795 -9.314 86.044 1.00 48.00 312 LYS A C 1
ATOM 2424 O O . LYS A 1 312 ? -30.927 -10.535 86.035 1.00 48.00 312 LYS A O 1
ATOM 2429 N N . GLN A 1 313 ? -29.852 -8.707 86.762 1.00 46.97 313 GLN A N 1
ATOM 2430 C CA . GLN A 1 313 ? -29.448 -9.209 88.079 1.00 46.97 313 GLN A CA 1
ATOM 2431 C C . GLN A 1 313 ? -30.031 -8.255 89.131 1.00 46.97 313 GLN A C 1
ATOM 2433 O O . GLN A 1 313 ? -29.413 -7.250 89.466 1.00 46.97 313 GLN A O 1
ATOM 2438 N N . GLU A 1 314 ? -31.247 -8.551 89.583 1.00 45.56 314 GLU A N 1
ATOM 2439 C CA . GLU A 1 314 ? -31.742 -8.181 90.917 1.00 45.56 314 GLU A CA 1
ATOM 2440 C C . GLU A 1 314 ? -32.074 -9.474 91.658 1.00 45.56 314 GLU A C 1
ATOM 2442 O O . GLU A 1 314 ? -32.669 -10.370 91.008 1.00 45.56 314 GLU A O 1
#

Radius of gyration: 50.4 Å; chains: 1; bounding box: 96×59×161 Å

Foldseek 3Di:
DVLVVLVVVLVVLVVVVVVCVVPVVQQQDWDFDWDDDPPDDTDTDTDRNVVVVVVVVVVVVVVVVVVVVVVVVVVVVVVVVVVVVVVVVVVVPPPPVPPVVVVVVVVPVVPPPDDDDDDDDDDDDDDDDDDDDDDDDDDDDDDDDDDDDDDPCPPDPPPDPVVVVVVVVSVVVSVVSVVVSVVVVVVVVVVVVVVVVVVVVVVVVVVVVVVVVVVVVVVVVVVVVVVVVVVVVVVVVVVVVVVVVVVVVLVPDDPLVSLLVLLVVLQVVLVVLQVVLVVDPDPVSNVVSPVSSVVSNVSSVVSNPPPDPVPDDD

pLDDT: mean 72.49, std 15.32, range [36.72, 93.44]

Sequence (314 aa):
MNQIKAVFATVLFVLVMLLAVQNVDLLVRPVTVGLAWPRSLAFVLEFPLYALIVLIFLVGFGLVSLFSLREHLGRRKVLLDTLKKIKMLEQELKPRSGEGQAFATAVFESRDAAHETQEPLQSETEQAMDSPETTPVTDSPASRTQIKDDEILIRPSAPGWGAVLLLTAALALVFSGGVYILLDERVSELTSQMDHLTGQTGHLSSAQQELTRTWEQERATVREEMGTLNQSHAVLLEEMGRLEQQLQALSQLPGEVRKRLIAGFLRDTAGRAAFLGTQMEDEAQRDILDGIHERLQDLASELEGPADRTGKQE